Protein AF-A0A3D0XVI4-F1 (afdb_monomer)

Mean predicted aligned error: 8.11 Å

Sequence (232 aa):
MPEGKTGPGVILVSKYVFSDQKFSQYINYIDRSAAVRSKAYGLYSVYADYMDNLKKRSPGFNPKSGKASALFTMTKNQLTVQEKQELKHQFEIAQKNDSPMWQQVISFKNNFLKEYGLYDCRTGKLDEEKIRAVTRLAMQEEMKDEKMDSAAVWSAAIHYNTDNIHIHIAIVEPHPTRKCKKIMVQEKHGEKKIVRQFKGNMKPKTFGKMKSKIVNNIVDRAPELQKINDII

Radius of gyration: 18.91 Å; Cα contacts (8 Å, |Δi|>4): 349; chains: 1; bounding box: 43×44×58 Å

pLDDT: mean 83.38, std 17.09, range [37.12, 98.56]

Structure (mmCIF, N/CA/C/O backbone):
data_AF-A0A3D0XVI4-F1
#
_entry.id   AF-A0A3D0XVI4-F1
#
loop_
_atom_site.group_PDB
_atom_site.id
_atom_site.type_symbol
_atom_site.label_atom_id
_atom_site.label_alt_id
_atom_site.label_comp_id
_atom_site.label_asym_id
_atom_site.label_entity_id
_atom_site.label_seq_id
_atom_site.pdbx_PDB_ins_code
_atom_site.Cartn_x
_atom_site.Cartn_y
_atom_site.Cartn_z
_atom_site.occupancy
_atom_site.B_iso_or_equiv
_atom_site.auth_seq_id
_atom_site.auth_comp_id
_atom_site.auth_asym_id
_atom_site.auth_atom_id
_atom_site.pdbx_PDB_model_num
ATOM 1 N N . MET A 1 1 ? -11.939 -29.442 25.705 1.00 37.12 1 MET A N 1
ATOM 2 C CA . MET A 1 1 ? -12.123 -28.550 24.536 1.00 37.12 1 MET A CA 1
ATOM 3 C C . MET A 1 1 ? -10.736 -28.254 23.990 1.00 37.12 1 MET A C 1
ATOM 5 O O . MET A 1 1 ? -9.918 -27.826 24.793 1.00 37.12 1 MET A O 1
ATOM 9 N N . PRO A 1 2 ? -10.404 -28.549 22.723 1.00 40.12 2 PRO A N 1
ATOM 10 C CA . PRO A 1 2 ? -9.064 -28.278 22.221 1.00 40.12 2 PRO A CA 1
ATOM 11 C C . PRO A 1 2 ? -8.895 -26.767 22.056 1.00 40.12 2 PRO A C 1
ATOM 13 O O . PRO A 1 2 ? -9.710 -26.122 21.397 1.00 40.12 2 PRO A O 1
ATOM 16 N N . GLU A 1 3 ? -7.854 -26.215 22.673 1.00 43.06 3 GLU A N 1
ATOM 17 C CA . GLU A 1 3 ? -7.426 -24.828 22.507 1.00 43.06 3 GLU A CA 1
ATOM 18 C C . GLU A 1 3 ? -7.201 -24.544 21.016 1.00 43.06 3 GLU A C 1
ATOM 20 O O . GLU A 1 3 ? -6.271 -25.047 20.379 1.00 43.06 3 GLU A O 1
ATOM 25 N N . GLY A 1 4 ? -8.120 -23.786 20.417 1.00 43.56 4 GLY A N 1
ATOM 26 C CA . GLY A 1 4 ? -8.041 -23.423 19.011 1.00 43.56 4 GLY A CA 1
ATOM 27 C C . GLY A 1 4 ? -6.788 -22.591 18.766 1.00 43.56 4 GLY A C 1
ATOM 28 O O . GLY A 1 4 ? -6.647 -21.519 19.349 1.00 43.56 4 GLY A O 1
ATOM 29 N N . LYS A 1 5 ? -5.892 -23.072 17.892 1.00 41.03 5 LYS A N 1
ATOM 30 C CA . LYS A 1 5 ? -4.673 -22.367 17.461 1.00 41.03 5 LYS A CA 1
ATOM 31 C C . LYS A 1 5 ? -4.960 -20.879 17.234 1.00 41.03 5 LYS A C 1
ATOM 33 O O . LYS A 1 5 ? -5.605 -20.492 16.253 1.00 41.03 5 LYS A O 1
ATOM 38 N N . THR A 1 6 ? -4.454 -20.032 18.122 1.00 57.03 6 THR A N 1
ATOM 39 C CA . THR A 1 6 ? -4.571 -18.578 18.033 1.00 57.03 6 THR A CA 1
ATOM 40 C C . THR A 1 6 ? -3.676 -18.076 16.901 1.00 57.03 6 THR A C 1
ATOM 42 O O . THR A 1 6 ? -2.502 -17.772 17.067 1.00 57.03 6 THR A O 1
ATOM 45 N N . GLY A 1 7 ? -4.226 -18.020 15.682 1.00 66.75 7 GLY A N 1
ATOM 46 C CA . GLY A 1 7 ? -3.527 -17.406 14.545 1.00 66.75 7 GLY A CA 1
ATOM 47 C C . GLY A 1 7 ? -3.162 -15.932 14.815 1.00 66.75 7 GLY A C 1
ATOM 48 O O . GLY A 1 7 ? -3.762 -15.306 15.694 1.00 66.75 7 GLY A O 1
ATOM 49 N N . PRO A 1 8 ? -2.241 -15.334 14.045 1.00 82.62 8 PRO A N 1
ATOM 50 C CA . PRO A 1 8 ? -1.764 -13.974 14.295 1.00 82.62 8 PRO A CA 1
ATOM 51 C C . PRO A 1 8 ? -2.891 -12.927 14.209 1.00 82.62 8 PRO A C 1
ATOM 53 O O . PRO A 1 8 ? -3.760 -13.026 13.342 1.00 82.62 8 PRO A O 1
ATOM 56 N N . GLY A 1 9 ? -2.859 -11.915 15.087 1.00 88.38 9 GLY A N 1
ATOM 57 C CA . GLY A 1 9 ? -3.811 -10.790 15.091 1.00 88.38 9 GLY A CA 1
ATOM 58 C C . GLY A 1 9 ? -3.697 -9.875 13.867 1.00 88.38 9 GLY A C 1
ATOM 59 O O . GLY A 1 9 ? -4.697 -9.325 13.412 1.00 88.38 9 GLY A O 1
ATOM 60 N N . VAL A 1 10 ? -2.493 -9.787 13.293 1.00 93.88 10 VAL A N 1
ATOM 61 C CA . VAL A 1 10 ? -2.194 -9.041 12.064 1.00 93.88 10 VAL A CA 1
ATOM 62 C C . VAL A 1 10 ? -1.466 -9.950 11.077 1.00 93.88 10 VAL A C 1
ATOM 64 O O . VAL A 1 10 ? -0.483 -10.618 11.427 1.00 93.88 10 VAL A O 1
ATOM 67 N N . ILE A 1 11 ? -1.926 -9.957 9.831 1.00 92.81 11 ILE A N 1
ATOM 68 C CA . ILE A 1 11 ? -1.309 -10.652 8.701 1.00 92.81 11 ILE A CA 1
ATOM 69 C C . ILE A 1 11 ? -0.890 -9.602 7.678 1.00 92.81 11 ILE A C 1
ATOM 71 O O . ILE A 1 11 ? -1.677 -8.727 7.337 1.00 92.81 11 ILE A O 1
ATOM 75 N N . LEU A 1 12 ? 0.337 -9.711 7.174 1.00 94.12 12 LEU A N 1
ATOM 76 C CA . LEU A 1 12 ? 0.839 -8.887 6.082 1.00 94.12 12 LEU A CA 1
ATOM 77 C C . LEU A 1 12 ? 1.313 -9.811 4.965 1.00 94.12 12 LEU A C 1
ATOM 79 O O . LEU A 1 12 ? 2.102 -10.725 5.212 1.00 94.12 12 LEU A O 1
ATOM 83 N N . VAL A 1 13 ? 0.823 -9.578 3.751 1.00 92.62 13 VAL A N 1
ATOM 84 C CA . VAL A 1 13 ? 1.240 -10.298 2.543 1.00 92.62 13 VAL A CA 1
ATOM 85 C C . VAL A 1 13 ? 1.579 -9.308 1.435 1.00 92.62 13 VAL A C 1
ATOM 87 O O . VAL A 1 13 ? 0.932 -8.272 1.315 1.00 92.62 13 VAL A O 1
ATOM 90 N N . SER A 1 14 ? 2.591 -9.629 0.629 1.00 93.56 14 SER A N 1
ATOM 91 C CA . SER A 1 14 ? 3.034 -8.807 -0.500 1.00 93.56 14 SER A CA 1
ATOM 92 C C . SER A 1 14 ? 3.382 -9.673 -1.712 1.00 93.56 14 SER A C 1
ATOM 94 O O . SER A 1 14 ? 3.976 -10.748 -1.579 1.00 93.56 14 SER A O 1
ATOM 96 N N . LYS A 1 15 ? 2.958 -9.221 -2.892 1.00 93.94 15 LYS A N 1
ATOM 97 C CA . LYS A 1 15 ? 3.240 -9.798 -4.212 1.00 93.94 15 LYS A CA 1
ATOM 98 C C . LYS A 1 15 ? 3.556 -8.647 -5.158 1.00 93.94 15 LYS A C 1
ATOM 100 O O . LYS A 1 15 ? 3.105 -7.527 -4.944 1.00 93.94 15 LYS A O 1
ATOM 105 N N . TYR A 1 16 ? 4.293 -8.919 -6.225 1.00 94.50 16 TYR A N 1
ATOM 106 C CA . TYR A 1 16 ? 4.532 -7.942 -7.284 1.00 94.50 16 TYR A CA 1
ATOM 107 C C . TYR A 1 16 ? 4.114 -8.497 -8.639 1.00 94.50 16 TYR A C 1
ATOM 109 O O . TYR A 1 16 ? 4.086 -9.713 -8.841 1.00 94.50 16 TYR A O 1
ATOM 117 N N . VAL A 1 17 ? 3.802 -7.597 -9.567 1.00 93.12 17 VAL A N 1
ATOM 118 C CA . VAL A 1 17 ? 3.435 -7.923 -10.946 1.00 93.12 17 VAL A CA 1
ATOM 119 C C . VAL A 1 17 ? 4.104 -6.970 -11.930 1.00 93.12 17 VAL A C 1
ATOM 121 O O . VAL A 1 17 ? 4.323 -5.804 -11.623 1.00 93.12 17 VAL A O 1
ATOM 124 N N . PHE A 1 18 ? 4.364 -7.482 -13.131 1.00 90.50 18 PHE A N 1
ATOM 125 C CA . PHE A 1 18 ? 4.771 -6.713 -14.316 1.00 90.50 18 PHE A CA 1
ATOM 126 C C . PHE A 1 18 ? 3.687 -6.746 -15.410 1.00 90.50 18 PHE A C 1
ATOM 128 O O . PHE A 1 18 ? 3.943 -6.444 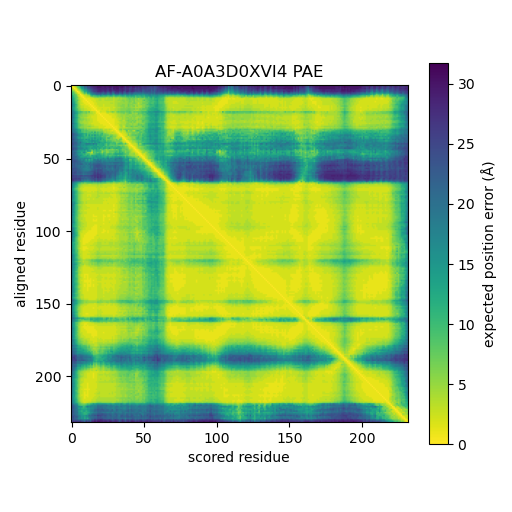-16.563 1.00 90.50 18 PHE A O 1
ATOM 135 N N . SER A 1 19 ? 2.484 -7.225 -15.077 1.00 86.81 19 SER A N 1
ATOM 136 C CA . SER A 1 19 ? 1.420 -7.468 -16.053 1.00 86.81 19 SER A CA 1
ATOM 137 C C . SER A 1 19 ? 0.697 -6.176 -16.412 1.00 86.81 19 SER A C 1
ATOM 139 O O . SER A 1 19 ? 0.067 -5.574 -15.539 1.00 86.81 19 SER A O 1
ATOM 141 N N . ASP A 1 20 ? 0.680 -5.838 -17.702 1.00 86.38 20 ASP A N 1
ATOM 142 C CA . ASP A 1 20 ? -0.061 -4.683 -18.215 1.00 86.38 20 ASP A CA 1
ATOM 143 C C . ASP A 1 20 ? -1.534 -4.717 -17.830 1.00 86.38 20 ASP A C 1
ATOM 145 O O . ASP A 1 20 ? -2.084 -3.738 -17.334 1.00 86.38 20 ASP A O 1
ATOM 149 N N . GLN A 1 21 ? -2.161 -5.889 -17.959 1.00 87.94 21 GLN A N 1
ATOM 150 C CA . GLN A 1 21 ? -3.550 -6.085 -17.563 1.00 87.94 21 GLN A CA 1
ATOM 151 C C . GLN A 1 21 ? -3.770 -5.735 -16.085 1.00 87.94 21 GLN A C 1
ATOM 153 O O . GLN A 1 21 ? -4.758 -5.080 -15.752 1.00 87.94 21 GLN A O 1
ATOM 158 N N . LYS A 1 22 ? -2.861 -6.148 -15.191 1.00 87.19 22 LYS A N 1
ATOM 159 C CA . LYS A 1 22 ? -2.974 -5.849 -13.756 1.00 87.19 22 LYS A CA 1
ATOM 160 C C . LYS A 1 22 ? -2.778 -4.365 -13.464 1.00 87.19 22 LYS A C 1
ATOM 162 O O . LYS A 1 22 ? -3.506 -3.828 -12.629 1.00 87.19 22 LYS A O 1
ATOM 167 N N . PHE A 1 23 ? -1.866 -3.698 -14.168 1.00 90.19 23 PHE A N 1
ATOM 168 C CA . PHE A 1 23 ? -1.718 -2.244 -14.103 1.00 90.19 23 PHE A CA 1
ATOM 169 C C . PHE A 1 23 ? -2.988 -1.528 -14.564 1.00 90.19 23 PHE A C 1
ATOM 171 O O . PHE A 1 23 ? -3.560 -0.761 -13.792 1.00 90.19 23 PHE A O 1
ATOM 178 N N . SER A 1 24 ? -3.502 -1.837 -15.757 1.00 86.81 24 SER A N 1
ATOM 179 C CA . SER A 1 24 ? -4.728 -1.220 -16.281 1.00 86.81 24 SER A CA 1
ATOM 180 C C . SER A 1 24 ? -5.930 -1.458 -15.365 1.00 86.81 24 SER A C 1
ATOM 182 O O . SER A 1 24 ? -6.739 -0.558 -15.146 1.00 86.81 24 SER A O 1
ATOM 184 N N . GLN A 1 25 ? -6.047 -2.650 -14.773 1.00 87.25 25 GLN A N 1
ATOM 185 C CA . GLN A 1 25 ? -7.089 -2.949 -13.787 1.00 87.25 25 GLN A CA 1
ATOM 186 C C . GLN A 1 25 ? -6.974 -2.068 -12.537 1.00 87.25 25 GLN A C 1
ATOM 188 O O . GLN A 1 25 ? -7.998 -1.585 -12.050 1.00 87.25 25 GLN A O 1
ATOM 193 N N . TYR A 1 26 ? -5.760 -1.830 -12.032 1.00 86.56 26 TYR A N 1
ATOM 194 C CA . TYR A 1 26 ? -5.541 -0.946 -10.887 1.00 86.56 26 TYR A CA 1
ATOM 195 C C . TYR A 1 26 ? -5.759 0.537 -11.229 1.00 86.56 26 TYR A C 1
ATOM 197 O O . TYR A 1 26 ? -6.421 1.253 -10.480 1.00 86.56 26 TYR A O 1
ATOM 205 N N . ILE A 1 27 ? -5.292 0.994 -12.390 1.00 86.50 27 ILE A N 1
ATOM 206 C CA . ILE A 1 27 ? -5.520 2.362 -12.883 1.00 86.50 27 ILE A CA 1
ATOM 207 C C . ILE A 1 27 ? -7.027 2.641 -12.991 1.00 86.50 27 ILE A C 1
ATOM 209 O O . ILE A 1 27 ? -7.522 3.628 -12.449 1.00 86.50 27 ILE A O 1
ATOM 213 N N . ASN A 1 28 ? -7.788 1.707 -13.570 1.00 84.69 28 ASN A N 1
ATOM 214 C CA . ASN A 1 28 ? -9.251 1.779 -13.630 1.00 84.69 28 ASN A CA 1
ATOM 215 C C . ASN A 1 28 ? -9.923 1.703 -12.251 1.00 84.69 28 ASN A C 1
ATOM 217 O O . ASN A 1 28 ? -11.069 2.125 -12.092 1.00 84.69 28 ASN A O 1
ATOM 221 N N . TYR A 1 29 ? -9.266 1.111 -11.254 1.00 82.75 29 TYR A N 1
ATOM 222 C CA . TYR A 1 29 ? -9.770 1.063 -9.886 1.00 82.75 29 TYR A CA 1
ATOM 223 C C . TYR A 1 29 ? -9.677 2.427 -9.189 1.00 82.75 29 TYR A C 1
ATOM 225 O O . TYR A 1 29 ? -10.575 2.759 -8.410 1.00 82.75 29 TYR A O 1
ATOM 233 N N . ILE A 1 30 ? -8.661 3.242 -9.496 1.00 85.50 30 ILE A N 1
ATOM 234 C CA . ILE A 1 30 ? -8.449 4.552 -8.861 1.00 85.50 30 ILE A CA 1
ATOM 235 C C . ILE A 1 30 ? -9.642 5.502 -9.085 1.00 85.50 30 ILE A C 1
ATOM 237 O O . ILE A 1 30 ? -10.089 6.162 -8.137 1.00 85.50 30 ILE A O 1
ATOM 241 N N . ASP A 1 31 ? -10.214 5.518 -10.293 1.00 77.56 31 ASP A N 1
ATOM 242 C CA . ASP A 1 31 ? -11.344 6.393 -10.653 1.00 77.56 31 ASP A CA 1
ATOM 243 C C . ASP A 1 31 ? -12.674 5.986 -10.012 1.00 77.56 31 ASP A C 1
ATOM 245 O O . ASP A 1 31 ? -13.569 6.814 -9.826 1.00 77.56 31 ASP A O 1
ATOM 249 N N . ARG A 1 32 ? -12.828 4.709 -9.650 1.00 79.44 32 ARG A N 1
ATOM 250 C CA . ARG A 1 32 ? -14.106 4.182 -9.161 1.00 79.44 32 ARG A CA 1
ATOM 251 C C . ARG A 1 32 ? -14.485 4.824 -7.833 1.00 79.44 32 ARG A C 1
ATOM 253 O O . ARG A 1 32 ? -13.638 5.072 -6.971 1.00 79.44 32 ARG A O 1
ATOM 260 N N . SER A 1 33 ? -15.782 5.037 -7.627 1.00 73.88 33 SER A N 1
ATOM 261 C CA . SER A 1 33 ? -16.299 5.465 -6.327 1.00 73.88 33 SER A CA 1
ATOM 262 C C . SER A 1 33 ? -16.033 4.398 -5.257 1.00 73.88 33 SER A C 1
ATOM 264 O O . SER A 1 33 ? -15.915 3.208 -5.554 1.00 73.88 33 SER A O 1
ATOM 266 N N . ALA A 1 34 ? -15.972 4.818 -3.993 1.00 68.31 34 ALA A N 1
ATOM 267 C CA . ALA A 1 34 ? -15.771 3.931 -2.846 1.00 68.31 34 ALA A CA 1
ATOM 268 C C . ALA A 1 34 ? -16.714 2.710 -2.845 1.00 68.31 34 ALA A C 1
ATOM 270 O O . ALA A 1 34 ? -16.273 1.590 -2.598 1.00 68.31 34 ALA A O 1
ATOM 271 N N . ALA A 1 35 ? -17.989 2.915 -3.195 1.00 60.88 35 ALA A N 1
ATOM 272 C CA . ALA A 1 35 ? -18.996 1.855 -3.261 1.00 60.88 35 ALA A CA 1
ATOM 273 C C . ALA A 1 35 ? -18.761 0.856 -4.411 1.00 60.88 35 ALA A C 1
ATOM 275 O O . ALA A 1 35 ? -19.022 -0.337 -4.265 1.00 60.88 35 ALA A O 1
ATOM 276 N N . VAL A 1 36 ? -18.256 1.320 -5.558 1.00 63.97 36 VAL A N 1
ATOM 277 C CA . VAL A 1 36 ? -17.965 0.452 -6.713 1.00 63.97 36 VAL A CA 1
ATOM 278 C C . VAL A 1 36 ? -16.673 -0.337 -6.483 1.00 63.97 36 VAL A C 1
ATOM 280 O O . VAL A 1 36 ? -16.576 -1.499 -6.879 1.00 63.97 36 VAL A O 1
ATOM 283 N N . ARG A 1 37 ? -15.692 0.257 -5.794 1.00 67.19 37 ARG A N 1
ATOM 284 C CA . ARG A 1 37 ? -14.404 -0.378 -5.474 1.00 67.19 37 ARG A CA 1
ATOM 285 C C . ARG A 1 37 ? -14.545 -1.664 -4.664 1.00 67.19 37 ARG A C 1
ATOM 287 O O . ARG A 1 37 ? -13.848 -2.630 -4.955 1.00 67.19 37 ARG A O 1
ATOM 294 N N . SER A 1 38 ? -15.492 -1.722 -3.737 1.00 62.78 38 SER A N 1
ATOM 295 C CA . SER A 1 38 ? -15.745 -2.916 -2.920 1.00 62.78 38 SER A CA 1
ATOM 296 C C . SER A 1 38 ? -16.268 -4.113 -3.700 1.00 62.78 38 SER A C 1
ATOM 298 O O . SER A 1 38 ? -15.967 -5.247 -3.345 1.00 62.78 38 SER A O 1
ATOM 300 N N . LYS A 1 39 ? -17.046 -3.870 -4.760 1.00 60.28 39 LYS A N 1
ATOM 301 C CA . LYS A 1 39 ? -17.576 -4.926 -5.637 1.00 60.28 39 LYS A CA 1
ATOM 302 C C . LYS A 1 39 ? -16.570 -5.344 -6.708 1.00 60.28 39 LYS A C 1
ATOM 304 O O . LYS A 1 39 ? -16.584 -6.473 -7.173 1.00 60.28 39 LYS A O 1
ATOM 309 N N . ALA A 1 40 ? -15.700 -4.419 -7.103 1.00 58.44 40 ALA A N 1
ATOM 310 C CA . ALA A 1 40 ? -14.717 -4.601 -8.162 1.00 58.44 40 ALA A CA 1
ATOM 311 C C . ALA A 1 40 ? -13.395 -5.232 -7.704 1.00 58.44 40 ALA A C 1
ATOM 313 O O . ALA A 1 40 ? -12.510 -5.438 -8.534 1.00 58.44 40 ALA A O 1
ATOM 314 N N . TYR A 1 41 ? -13.242 -5.491 -6.403 1.00 59.41 41 TYR A N 1
ATOM 315 C CA . TYR A 1 41 ? -11.974 -5.882 -5.797 1.00 59.41 41 TYR A CA 1
ATOM 316 C C . TYR A 1 41 ? -11.324 -7.109 -6.442 1.00 59.41 41 TYR A C 1
ATOM 318 O O . TYR A 1 41 ? -10.147 -7.067 -6.817 1.00 59.41 41 TYR A O 1
ATOM 326 N N . GLY A 1 42 ? -12.111 -8.169 -6.643 1.00 60.41 42 GLY A N 1
ATOM 327 C CA . GLY A 1 42 ? -11.616 -9.423 -7.205 1.00 60.41 42 GLY A CA 1
ATOM 328 C C . GLY A 1 42 ? -10.973 -9.277 -8.590 1.00 60.41 42 GLY A C 1
ATOM 329 O O . GLY A 1 42 ? -10.140 -10.088 -8.978 1.00 60.41 42 GLY A O 1
ATOM 330 N N . LEU A 1 43 ? -11.299 -8.207 -9.324 1.00 59.41 43 LEU A N 1
ATOM 331 C CA . LEU A 1 43 ? -10.787 -7.990 -10.673 1.00 59.41 43 LEU A CA 1
ATOM 332 C C . LEU A 1 43 ? -9.319 -7.545 -10.690 1.00 59.41 43 LEU A C 1
ATOM 334 O O . LEU A 1 43 ? -8.611 -7.908 -11.622 1.00 59.41 43 LEU A O 1
ATOM 338 N N . TYR A 1 44 ? -8.843 -6.780 -9.699 1.00 64.81 44 TYR A N 1
ATOM 339 C CA . TYR A 1 44 ? -7.533 -6.111 -9.784 1.00 64.81 44 TYR A CA 1
ATOM 340 C C . TYR A 1 44 ? -6.461 -6.669 -8.843 1.00 64.81 44 TYR A C 1
ATOM 342 O O . TYR A 1 44 ? -5.267 -6.543 -9.128 1.00 64.81 44 TYR A O 1
ATOM 350 N N . SER A 1 45 ? -6.851 -7.284 -7.727 1.00 65.62 45 SER A N 1
ATOM 351 C CA . SER A 1 45 ? -5.885 -7.787 -6.753 1.00 65.62 45 SER A CA 1
ATOM 352 C C . SER A 1 45 ? -5.422 -9.200 -7.072 1.00 65.62 45 SER A C 1
ATOM 354 O O . SER A 1 45 ? -6.224 -10.093 -7.330 1.00 65.62 45 SER A O 1
ATOM 356 N N . VAL A 1 46 ? -4.118 -9.447 -6.955 1.00 68.31 46 VAL A N 1
ATOM 357 C CA . VAL A 1 46 ? -3.539 -10.806 -6.989 1.00 68.31 46 VAL A CA 1
ATOM 358 C C . VAL A 1 46 ? -3.847 -11.645 -5.740 1.00 68.31 46 VAL A C 1
ATOM 360 O O . VAL A 1 46 ? -3.380 -12.782 -5.617 1.00 68.31 46 VAL A O 1
ATOM 363 N N . TYR A 1 47 ? -4.595 -11.074 -4.795 1.00 56.84 47 TYR A N 1
ATOM 364 C CA . TYR A 1 47 ? -5.089 -11.725 -3.584 1.00 56.84 47 TYR A CA 1
ATOM 365 C C . TYR A 1 47 ? -6.605 -11.885 -3.565 1.00 56.84 47 TYR A C 1
ATOM 367 O O . TYR A 1 47 ? -7.141 -12.238 -2.517 1.00 56.84 47 TYR A O 1
ATOM 375 N N . ALA A 1 48 ? -7.286 -11.635 -4.687 1.00 63.66 48 ALA A N 1
ATOM 376 C CA . ALA A 1 48 ? -8.723 -11.849 -4.827 1.00 63.66 48 ALA A CA 1
ATOM 377 C C . ALA A 1 48 ? -9.143 -13.222 -4.276 1.00 63.66 48 ALA A C 1
ATOM 379 O O . ALA A 1 48 ? -9.893 -13.280 -3.311 1.00 63.66 48 ALA A O 1
ATOM 380 N N .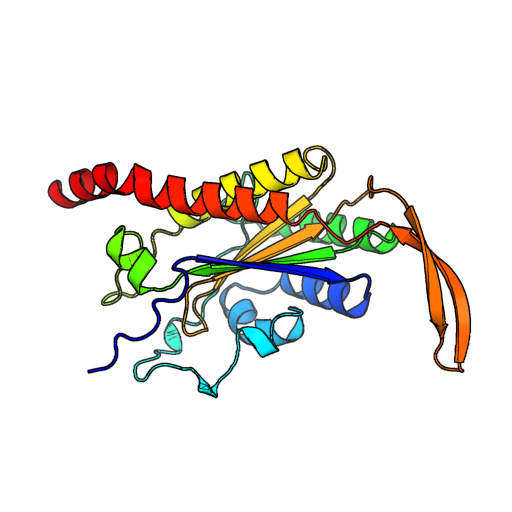 ASP A 1 49 ? -8.535 -14.305 -4.761 1.00 54.59 49 ASP A N 1
ATOM 381 C CA . ASP A 1 49 ? -8.891 -15.673 -4.346 1.00 54.59 49 ASP A CA 1
ATOM 382 C C . ASP A 1 49 ? -8.502 -16.002 -2.893 1.00 54.59 49 ASP A C 1
ATOM 384 O O . ASP A 1 49 ? -9.090 -16.875 -2.254 1.00 54.59 49 ASP A O 1
ATOM 388 N N . TYR A 1 50 ? -7.488 -15.312 -2.357 1.00 52.47 50 TYR A N 1
ATOM 389 C CA . TYR A 1 50 ? -7.007 -15.520 -0.989 1.00 52.47 50 TYR A CA 1
ATOM 390 C C . TYR A 1 50 ? -7.896 -14.820 0.050 1.00 52.47 50 TYR A C 1
ATOM 392 O O . TYR A 1 50 ? -8.113 -15.374 1.129 1.00 52.47 50 TYR A O 1
ATOM 400 N N . MET A 1 51 ? -8.414 -13.628 -0.273 1.00 56.22 51 MET A N 1
ATOM 401 C CA . MET A 1 51 ? -9.201 -12.794 0.647 1.00 56.22 51 MET A CA 1
ATOM 402 C C . MET A 1 51 ? -10.717 -12.866 0.408 1.00 56.22 51 MET A C 1
ATOM 404 O O . MET A 1 51 ? -11.472 -12.780 1.369 1.00 56.22 51 MET A O 1
ATOM 408 N N . ASP A 1 52 ? -11.181 -13.081 -0.826 1.00 51.59 52 ASP A N 1
ATOM 409 C CA . ASP A 1 52 ? -12.608 -13.151 -1.194 1.00 51.59 52 ASP A CA 1
ATOM 410 C C . ASP A 1 52 ? -13.116 -14.602 -1.229 1.00 51.59 52 ASP A C 1
ATOM 412 O O . ASP A 1 52 ? -13.811 -15.051 -2.142 1.00 51.59 52 ASP A O 1
ATOM 416 N N . ASN A 1 53 ? -12.732 -15.392 -0.222 1.00 50.78 53 ASN A N 1
ATOM 417 C CA . ASN A 1 53 ? -13.231 -16.754 -0.108 1.00 50.78 53 ASN A CA 1
ATOM 418 C C . ASN A 1 53 ? -14.646 -16.730 0.482 1.00 50.78 53 ASN A C 1
ATOM 420 O O . ASN A 1 53 ? -14.830 -16.744 1.700 1.00 50.78 53 ASN A O 1
ATOM 424 N N . LEU A 1 54 ? -15.650 -16.729 -0.400 1.00 47.31 54 LEU A N 1
ATOM 425 C CA . LEU A 1 54 ? -17.081 -16.741 -0.065 1.00 47.31 54 LEU A CA 1
ATOM 426 C C . LEU A 1 54 ? -17.467 -17.811 0.973 1.00 47.31 54 LEU A C 1
ATOM 428 O O . LEU A 1 54 ? -18.436 -17.624 1.703 1.00 47.31 54 LEU A O 1
ATOM 432 N N . LYS A 1 55 ? -16.697 -18.905 1.072 1.00 45.94 55 LYS A N 1
ATOM 433 C CA . LYS A 1 55 ? -16.923 -20.011 2.017 1.00 45.94 55 LYS A CA 1
ATOM 434 C C . LYS A 1 55 ? -16.531 -19.704 3.469 1.00 45.94 55 LYS A C 1
ATOM 436 O O . LYS A 1 55 ? -16.815 -20.526 4.332 1.00 45.94 55 LYS A O 1
ATOM 441 N N . LYS A 1 56 ? -15.862 -18.579 3.750 1.00 46.59 56 LYS A N 1
ATOM 442 C CA . LYS A 1 56 ? -15.421 -18.208 5.110 1.00 46.59 56 LYS A CA 1
ATOM 443 C C . LYS A 1 56 ? -16.274 -17.121 5.777 1.00 46.59 56 LYS A C 1
ATOM 445 O O . LYS A 1 56 ? -16.084 -16.858 6.960 1.00 46.59 56 LYS A O 1
ATOM 450 N N . ARG A 1 57 ? -17.273 -16.588 5.059 1.00 51.66 57 ARG A N 1
ATOM 451 C CA . ARG A 1 57 ? -18.198 -15.562 5.561 1.00 51.66 57 ARG A CA 1
ATOM 452 C C . ARG A 1 57 ? -18.878 -16.014 6.850 1.00 51.66 57 ARG A C 1
ATOM 454 O O . ARG A 1 57 ? -19.692 -16.935 6.837 1.00 51.66 57 ARG A O 1
ATOM 461 N N . SER A 1 58 ? -18.558 -15.341 7.953 1.00 44.84 58 SER A N 1
ATOM 462 C CA . SER A 1 58 ? -19.196 -15.582 9.249 1.00 44.84 58 SER A CA 1
ATOM 463 C C . SER A 1 58 ? -20.717 -15.361 9.170 1.00 44.84 58 SER A C 1
ATOM 465 O O . SER A 1 58 ? -21.160 -14.386 8.546 1.00 44.84 58 SER A O 1
ATOM 467 N N . PRO A 1 59 ? -21.537 -16.204 9.829 1.00 38.00 59 PRO A N 1
ATOM 468 C CA . PRO A 1 59 ? -22.968 -15.951 9.984 1.00 38.00 59 PRO A CA 1
ATOM 469 C C . PRO A 1 59 ? -23.179 -14.588 10.664 1.00 38.00 59 PRO A C 1
ATOM 471 O O . PRO A 1 59 ? -22.616 -14.338 11.726 1.00 38.00 59 PRO A O 1
ATOM 474 N N . GLY A 1 60 ? -23.943 -13.690 10.032 1.00 43.97 60 GLY A N 1
ATOM 475 C CA . GLY A 1 60 ? -24.133 -12.301 10.490 1.00 43.97 60 GLY A CA 1
ATOM 476 C C . GLY A 1 60 ? -23.449 -11.226 9.633 1.00 43.97 60 GLY A C 1
ATOM 477 O O . GLY A 1 60 ? -23.541 -10.042 9.949 1.00 43.97 60 GLY A O 1
ATOM 478 N N . PHE A 1 61 ? -22.793 -11.606 8.529 1.00 43.31 61 PHE A N 1
ATOM 479 C CA . PHE A 1 61 ? -22.262 -10.662 7.542 1.00 43.31 61 PHE A CA 1
ATOM 480 C C . PHE A 1 61 ? -23.377 -9.774 6.959 1.00 43.31 61 PHE A C 1
ATOM 482 O O . PHE A 1 61 ? -24.265 -10.258 6.257 1.00 43.31 61 PHE A O 1
ATOM 489 N N . ASN A 1 62 ? -23.319 -8.465 7.226 1.00 44.19 62 ASN A N 1
ATOM 490 C CA . ASN A 1 62 ? -24.226 -7.483 6.638 1.00 44.19 62 ASN A CA 1
ATOM 491 C C . ASN A 1 62 ? -23.591 -6.874 5.372 1.00 44.19 62 ASN A C 1
ATOM 493 O O . ASN A 1 62 ? -22.735 -5.997 5.482 1.00 44.19 62 ASN A O 1
ATOM 497 N N . PRO A 1 63 ? -24.023 -7.252 4.156 1.00 43.12 63 PRO A N 1
ATOM 498 C CA . PRO A 1 63 ? -23.435 -6.759 2.910 1.00 43.12 63 PRO A CA 1
ATOM 499 C C . PRO A 1 63 ? -23.607 -5.244 2.689 1.00 43.12 63 PRO A C 1
ATOM 501 O O . PRO A 1 63 ? -22.963 -4.683 1.801 1.00 43.12 63 PRO A O 1
ATOM 504 N N . LYS A 1 64 ? -24.424 -4.545 3.497 1.00 40.88 64 LYS A N 1
ATOM 505 C CA . LYS A 1 64 ? -24.546 -3.076 3.449 1.00 40.88 64 LYS A CA 1
ATOM 506 C C . LYS A 1 64 ? -23.285 -2.344 3.940 1.00 40.88 64 LYS A C 1
ATOM 508 O O . LYS A 1 64 ? -23.118 -1.172 3.597 1.00 40.88 64 LYS A O 1
ATOM 513 N N . SER A 1 65 ? -22.386 -3.011 4.676 1.00 48.69 65 SER A N 1
ATOM 514 C CA . SER A 1 65 ? -21.073 -2.468 5.069 1.00 48.69 65 SER A CA 1
ATOM 515 C C . SER A 1 65 ? -19.980 -2.673 4.016 1.00 48.69 65 SER A C 1
ATOM 517 O O . SER A 1 65 ? -18.858 -2.231 4.243 1.00 48.69 65 SER A O 1
ATOM 519 N N . GLY A 1 66 ? -20.287 -3.306 2.872 1.00 52.09 66 GLY A N 1
ATOM 520 C CA . GLY A 1 66 ? -19.361 -3.608 1.773 1.00 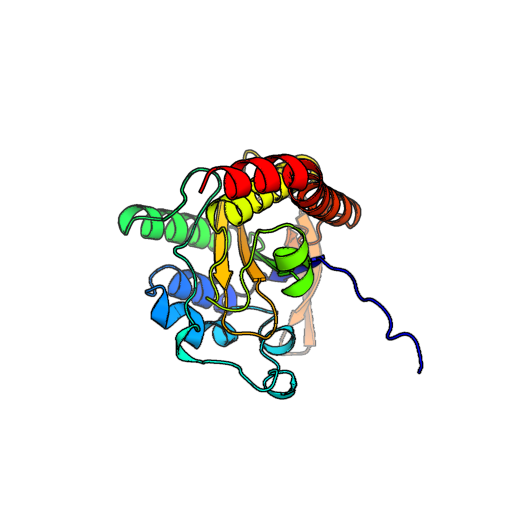52.09 66 GLY A CA 1
ATOM 521 C C . GLY A 1 66 ? -18.868 -2.366 1.031 1.00 52.09 66 GLY A C 1
ATOM 522 O O . GLY A 1 66 ? -19.055 -2.252 -0.175 1.00 52.09 66 GLY A O 1
ATOM 523 N N . LYS A 1 67 ? -18.288 -1.419 1.763 1.00 69.56 67 LYS A N 1
ATOM 524 C CA . LYS A 1 67 ? -17.703 -0.167 1.304 1.00 69.56 67 LYS A CA 1
ATOM 525 C C . LYS A 1 67 ? -16.197 -0.264 1.495 1.00 69.56 67 LYS A C 1
ATOM 527 O O . LYS A 1 67 ? -15.717 -0.942 2.392 1.00 69.56 67 LYS A O 1
ATOM 532 N N . ALA A 1 68 ? -15.446 0.363 0.609 1.00 80.62 68 ALA A N 1
ATOM 533 C CA . ALA A 1 68 ? -14.033 0.615 0.784 1.00 80.62 68 ALA A CA 1
ATOM 534 C C . ALA A 1 68 ? -13.912 2.075 1.212 1.00 80.62 68 ALA A C 1
ATOM 536 O O . ALA A 1 68 ? -14.742 2.900 0.822 1.00 80.62 68 ALA A O 1
ATOM 537 N N . SER A 1 69 ? -12.884 2.423 1.975 1.00 86.69 69 SER A N 1
ATOM 538 C CA . SER A 1 69 ? -12.612 3.824 2.279 1.00 86.69 69 SER A CA 1
ATOM 539 C C . SER A 1 69 ? -12.284 4.615 1.001 1.00 86.69 69 SER A C 1
ATOM 541 O O . SER A 1 69 ? -12.067 4.071 -0.097 1.00 86.69 69 SER A O 1
ATOM 543 N N . ALA A 1 70 ? -12.190 5.939 1.133 1.00 88.94 70 ALA A N 1
ATOM 544 C CA . ALA A 1 70 ? -11.459 6.743 0.159 1.00 88.94 70 ALA A CA 1
ATOM 545 C C . ALA A 1 70 ? -10.014 6.224 0.010 1.00 88.94 70 ALA A C 1
ATOM 547 O O . ALA A 1 70 ? -9.466 5.632 0.946 1.00 88.94 70 ALA A O 1
ATOM 548 N N . LEU A 1 71 ? -9.414 6.447 -1.166 1.00 93.25 71 LEU A N 1
ATOM 549 C CA . LEU A 1 71 ? -7.980 6.228 -1.330 1.00 93.25 71 LEU A CA 1
ATOM 550 C C . LEU A 1 71 ? -7.240 7.215 -0.439 1.00 93.25 71 LEU A C 1
ATOM 552 O O . LEU A 1 71 ? -7.566 8.401 -0.452 1.00 93.25 71 LEU A O 1
ATOM 556 N N . PHE A 1 72 ? -6.252 6.726 0.291 1.00 97.31 72 PHE A N 1
ATOM 557 C CA . PHE A 1 72 ? -5.359 7.538 1.100 1.00 97.31 72 PHE A CA 1
ATOM 558 C C . PHE A 1 72 ? -3.909 7.281 0.693 1.00 97.31 72 PHE A C 1
ATOM 560 O O . PHE A 1 72 ? -3.582 6.261 0.083 1.00 97.31 72 PHE A O 1
ATOM 567 N N . THR A 1 73 ? -3.045 8.232 1.019 1.00 98.00 73 THR A N 1
ATOM 568 C CA . THR A 1 73 ? -1.607 8.196 0.734 1.00 98.00 73 THR A CA 1
ATOM 569 C C . THR A 1 73 ? -0.831 8.559 1.997 1.00 98.00 73 THR A C 1
ATOM 571 O O . THR A 1 73 ? -1.407 8.703 3.086 1.00 98.00 73 THR A O 1
ATOM 574 N N . MET A 1 74 ? 0.482 8.747 1.853 1.00 96.81 74 MET A N 1
ATOM 575 C CA . MET A 1 74 ? 1.353 9.202 2.934 1.00 96.81 74 MET A CA 1
ATOM 576 C C . MET A 1 74 ? 0.826 10.456 3.637 1.00 96.81 74 MET A C 1
ATOM 578 O O . MET A 1 74 ? 0.860 10.528 4.858 1.00 96.81 74 MET A O 1
ATOM 582 N N . THR A 1 75 ? 0.299 11.420 2.883 1.00 96.19 75 THR A N 1
ATOM 583 C CA . THR A 1 75 ? -0.045 12.749 3.411 1.00 96.19 75 THR A CA 1
ATOM 584 C C . THR A 1 75 ? -1.533 13.073 3.347 1.00 96.19 75 THR A C 1
ATOM 586 O O . THR A 1 75 ? -1.968 14.031 3.978 1.00 96.19 75 THR A O 1
ATOM 589 N N . LYS A 1 76 ? -2.342 12.287 2.622 1.00 97.12 76 LYS A N 1
ATOM 590 C CA . LYS A 1 76 ? -3.770 12.578 2.411 1.00 97.12 76 LYS A CA 1
ATOM 591 C C . LYS A 1 76 ? -4.644 11.446 2.923 1.00 97.12 76 LYS A C 1
ATOM 593 O O . LYS A 1 76 ? -4.378 10.283 2.632 1.00 97.12 76 LYS A O 1
ATOM 598 N N . ASN A 1 77 ? -5.684 11.776 3.691 1.00 95.88 77 ASN A N 1
ATOM 599 C CA . ASN A 1 77 ? -6.684 10.811 4.180 1.00 95.88 77 ASN A CA 1
ATOM 600 C C . ASN A 1 77 ? -7.704 10.418 3.099 1.00 95.88 77 ASN A C 1
ATOM 602 O O . ASN A 1 77 ? -8.323 9.358 3.190 1.00 95.88 77 ASN A O 1
ATOM 606 N N . GLN A 1 78 ? -7.860 11.271 2.087 1.00 94.31 78 GLN A N 1
ATOM 607 C CA . GLN A 1 78 ? -8.714 11.075 0.925 1.00 94.31 78 GLN A CA 1
ATOM 608 C C . GLN A 1 78 ? -8.108 11.796 -0.280 1.00 94.31 78 GLN A C 1
ATOM 610 O O . GLN A 1 78 ? -7.519 12.861 -0.105 1.00 94.31 78 GLN A O 1
ATOM 615 N N . LEU A 1 79 ? -8.267 11.229 -1.478 1.00 92.44 79 LEU A N 1
ATOM 616 C CA . LEU A 1 79 ? -7.836 11.866 -2.722 1.00 92.44 79 LEU A CA 1
ATOM 617 C C . LEU A 1 79 ? -8.983 12.574 -3.445 1.00 92.44 79 LEU A C 1
ATOM 619 O O . LEU A 1 79 ? -10.051 11.981 -3.655 1.00 92.44 79 LEU A O 1
ATOM 623 N N . THR A 1 80 ? -8.729 13.806 -3.884 1.00 92.44 80 THR A N 1
ATOM 624 C CA . THR A 1 80 ? -9.590 14.554 -4.810 1.00 92.44 80 THR A CA 1
ATOM 625 C C . THR A 1 80 ? -9.576 13.927 -6.206 1.00 92.44 80 THR A C 1
ATOM 627 O O . THR A 1 80 ? -8.797 13.020 -6.502 1.00 92.44 80 THR A O 1
ATOM 630 N N . VAL A 1 81 ? -10.454 14.394 -7.099 1.00 90.56 81 VAL A N 1
ATOM 631 C CA . VAL A 1 81 ? -10.478 13.921 -8.494 1.00 90.56 81 VAL A CA 1
ATOM 632 C C . VAL A 1 81 ? -9.147 14.205 -9.196 1.00 90.56 81 VAL A C 1
ATOM 634 O O . VAL A 1 81 ? -8.605 13.310 -9.840 1.00 90.56 81 VAL A O 1
ATOM 637 N N . GLN A 1 82 ? -8.589 15.404 -9.022 1.00 94.50 82 GLN A N 1
ATOM 638 C CA . GLN A 1 82 ? -7.308 15.783 -9.621 1.00 94.50 82 GLN A CA 1
ATOM 639 C C . GLN A 1 82 ? -6.154 14.933 -9.075 1.00 94.50 82 GLN A C 1
ATOM 641 O O . GLN A 1 82 ? -5.344 14.423 -9.839 1.00 94.50 82 GLN A O 1
ATOM 646 N N . GLU A 1 83 ? -6.114 14.703 -7.762 1.00 95.69 83 GLU A N 1
ATOM 647 C CA . GLU A 1 83 ? -5.071 13.883 -7.133 1.00 95.69 83 GLU A CA 1
ATOM 648 C C . GLU A 1 83 ? -5.140 12.413 -7.552 1.00 95.69 83 GLU A C 1
ATOM 650 O O . GLU A 1 83 ? -4.116 11.739 -7.625 1.00 95.69 83 GLU A O 1
ATOM 655 N N . LYS A 1 84 ? -6.340 11.902 -7.846 1.00 93.69 84 LYS A N 1
ATOM 656 C CA . LYS A 1 84 ? -6.511 10.573 -8.439 1.00 93.69 84 LYS A CA 1
ATOM 657 C C . LYS A 1 84 ? -5.967 10.510 -9.862 1.00 93.69 84 LYS A C 1
ATOM 659 O O . LYS A 1 84 ? -5.338 9.511 -10.191 1.00 93.69 84 LYS A O 1
ATOM 664 N N . GLN A 1 85 ? -6.193 11.538 -10.687 1.00 94.25 85 GLN A N 1
ATOM 665 C CA . GLN A 1 85 ? -5.614 11.577 -12.035 1.00 94.25 85 GLN A CA 1
ATOM 666 C C . GLN A 1 85 ? -4.088 11.644 -11.981 1.00 94.25 85 GLN A C 1
ATOM 668 O O . GLN A 1 85 ? -3.431 10.897 -12.699 1.00 94.25 85 GLN A O 1
ATOM 673 N N . GLU A 1 86 ? -3.528 12.438 -11.068 1.00 96.88 86 GLU A N 1
ATOM 674 C CA . GLU A 1 86 ? -2.079 12.476 -10.854 1.00 96.88 86 GLU A CA 1
ATOM 675 C C . GLU A 1 86 ? -1.541 11.106 -10.423 1.00 96.88 86 GLU A C 1
ATOM 677 O O . GLU A 1 86 ? -0.606 10.576 -11.014 1.00 96.88 86 GLU A O 1
ATOM 682 N N . LEU A 1 87 ? -2.186 10.465 -9.444 1.00 97.00 87 LEU A N 1
ATOM 683 C CA . LEU A 1 87 ? -1.811 9.120 -9.016 1.00 97.00 87 LEU A CA 1
ATOM 684 C C . LEU A 1 87 ? -1.859 8.116 -10.178 1.00 97.00 87 LEU A C 1
ATOM 686 O O . LEU A 1 87 ? -0.946 7.307 -10.315 1.00 97.00 87 LEU A O 1
ATOM 690 N N . LYS A 1 88 ? -2.893 8.159 -11.026 1.00 95.12 88 LYS A N 1
ATOM 691 C CA . LYS A 1 88 ? -2.978 7.302 -12.218 1.00 95.12 88 LYS A CA 1
ATOM 692 C C . LYS A 1 88 ? -1.812 7.548 -13.163 1.00 95.12 88 LYS A C 1
ATOM 694 O O . LYS A 1 88 ? -1.178 6.586 -13.584 1.00 95.12 88 LYS A O 1
ATOM 699 N N . HIS A 1 89 ? -1.496 8.812 -13.427 1.00 96.81 89 HIS A N 1
ATOM 700 C CA . HIS A 1 89 ? -0.383 9.184 -14.288 1.00 96.81 89 HIS A CA 1
ATOM 701 C C . HIS A 1 89 ? 0.949 8.611 -13.780 1.00 96.81 89 HIS A C 1
ATOM 703 O O . HIS A 1 89 ? 1.698 8.014 -14.549 1.00 96.81 89 HIS A O 1
ATOM 709 N N . GLN A 1 90 ? 1.202 8.670 -12.469 1.00 98.00 90 GLN A N 1
ATOM 710 C CA . GLN A 1 90 ? 2.393 8.061 -11.862 1.00 98.00 90 GLN A CA 1
ATOM 711 C C . GLN A 1 90 ? 2.453 6.535 -12.061 1.00 98.00 90 GLN A C 1
ATOM 713 O O . GLN A 1 90 ? 3.520 5.985 -12.338 1.00 98.00 90 GLN A O 1
ATOM 718 N N . PHE A 1 91 ? 1.315 5.838 -11.971 1.00 96.88 91 PHE A N 1
ATOM 719 C CA . PHE A 1 91 ? 1.240 4.396 -12.247 1.00 96.88 91 PHE A CA 1
ATOM 720 C C . PHE A 1 91 ? 1.436 4.067 -13.735 1.00 96.88 91 PHE A C 1
ATOM 722 O O . PHE A 1 91 ? 2.063 3.057 -14.049 1.00 96.88 91 PHE A O 1
ATOM 729 N N . GLU A 1 92 ? 0.957 4.912 -14.647 1.00 96.00 92 GLU A N 1
ATOM 730 C CA . GLU A 1 92 ? 1.191 4.772 -16.090 1.00 96.00 92 GLU A CA 1
ATOM 731 C C . GLU A 1 92 ? 2.665 4.998 -16.456 1.00 96.00 92 GLU A C 1
ATOM 733 O O . GLU A 1 92 ? 3.215 4.253 -17.267 1.00 96.00 92 GLU A O 1
ATOM 738 N N . ILE A 1 93 ? 3.329 5.988 -15.845 1.00 97.88 93 ILE A N 1
ATOM 739 C CA . ILE A 1 93 ? 4.776 6.206 -16.008 1.00 97.88 93 ILE A CA 1
ATOM 740 C C . ILE A 1 93 ? 5.546 4.980 -15.508 1.00 97.88 93 ILE A C 1
ATOM 742 O O . ILE A 1 93 ? 6.415 4.471 -16.214 1.00 97.88 93 ILE A O 1
ATOM 746 N N . ALA A 1 94 ? 5.199 4.472 -14.322 1.00 97.50 94 ALA A N 1
ATOM 747 C CA . ALA A 1 94 ? 5.822 3.279 -13.759 1.00 97.50 94 ALA A CA 1
ATOM 748 C C . ALA A 1 94 ? 5.685 2.067 -14.691 1.00 97.50 94 ALA A C 1
ATOM 750 O O . ALA A 1 94 ? 6.668 1.366 -14.931 1.00 97.50 94 ALA A O 1
ATOM 751 N N . GLN A 1 95 ? 4.489 1.853 -15.250 1.00 95.81 95 GLN A N 1
ATOM 752 C CA . GLN A 1 95 ? 4.232 0.782 -16.209 1.00 95.81 95 GLN A CA 1
ATOM 753 C C . GLN A 1 95 ? 5.118 0.914 -17.454 1.00 95.81 95 GLN A C 1
ATOM 755 O O . GLN A 1 95 ? 5.768 -0.050 -17.844 1.00 95.81 95 GLN A O 1
ATOM 760 N N . LYS A 1 96 ? 5.186 2.113 -18.048 1.00 95.81 96 LYS A N 1
ATOM 761 C CA . LYS A 1 96 ? 6.025 2.392 -19.230 1.00 95.81 96 LYS A CA 1
ATOM 762 C C . LYS A 1 96 ? 7.517 2.183 -18.968 1.00 95.81 96 LYS A C 1
ATOM 764 O O . LYS A 1 96 ? 8.251 1.880 -19.899 1.00 95.81 96 LYS A O 1
ATOM 769 N N . ASN A 1 97 ? 7.951 2.345 -17.720 1.00 96.00 97 ASN A N 1
ATOM 770 C CA . ASN A 1 97 ? 9.341 2.183 -17.302 1.00 96.00 97 ASN A CA 1
ATOM 771 C C . ASN A 1 97 ? 9.661 0.768 -16.781 1.00 96.00 97 ASN A C 1
ATOM 773 O O . ASN A 1 97 ? 10.669 0.588 -16.098 1.00 96.00 97 ASN A O 1
ATOM 777 N N . ASP A 1 98 ? 8.813 -0.228 -17.068 1.00 94.25 98 ASP A N 1
ATOM 778 C CA . ASP A 1 98 ? 8.964 -1.625 -16.629 1.00 94.25 98 ASP A CA 1
ATOM 779 C C . ASP A 1 98 ? 9.073 -1.791 -15.100 1.00 94.25 98 ASP A C 1
ATOM 781 O O . ASP A 1 98 ? 9.629 -2.772 -14.586 1.00 94.25 98 ASP A O 1
ATOM 785 N N . SER A 1 99 ? 8.547 -0.827 -14.344 1.00 96.25 99 SER A N 1
ATOM 786 C CA . SER A 1 99 ? 8.537 -0.867 -12.887 1.00 96.25 99 SER A CA 1
ATOM 787 C C . SER A 1 99 ? 7.576 -1.957 -12.405 1.00 96.25 99 SER A C 1
ATOM 789 O O . SER A 1 99 ? 6.456 -2.064 -12.911 1.00 96.25 99 SER A O 1
ATOM 791 N N . PRO A 1 100 ? 7.952 -2.788 -11.419 1.00 95.94 100 PRO A N 1
ATOM 792 C CA . PRO A 1 100 ? 6.993 -3.685 -10.794 1.00 95.94 100 PRO A CA 1
ATOM 793 C C . PRO A 1 100 ? 5.948 -2.882 -10.013 1.00 95.94 100 PRO A C 1
ATOM 795 O O . PRO A 1 100 ? 6.282 -1.964 -9.267 1.00 95.94 100 PRO A O 1
ATOM 798 N N . MET A 1 101 ? 4.685 -3.298 -10.096 1.00 97.38 101 MET A N 1
ATOM 799 C CA . MET A 1 101 ? 3.675 -2.880 -9.124 1.00 97.38 101 MET A CA 1
ATOM 800 C C . MET A 1 101 ? 3.653 -3.882 -7.979 1.00 97.38 101 MET A C 1
ATOM 802 O O . MET A 1 101 ? 3.339 -5.060 -8.180 1.00 97.38 101 MET A O 1
ATOM 806 N N . TRP A 1 102 ? 3.942 -3.412 -6.769 1.00 97.31 102 TRP A N 1
ATOM 807 C CA . TRP A 1 102 ? 3.750 -4.194 -5.554 1.00 97.31 102 TRP A CA 1
ATOM 808 C C . TRP A 1 102 ? 2.325 -4.026 -5.057 1.00 97.31 102 TRP A C 1
ATOM 810 O O . TRP A 1 102 ? 1.839 -2.910 -4.890 1.00 97.31 102 TRP A O 1
ATOM 820 N N . GLN A 1 103 ? 1.667 -5.147 -4.802 1.00 95.31 103 GLN A N 1
ATOM 821 C CA . GLN A 1 103 ? 0.355 -5.216 -4.186 1.00 95.31 103 GLN A CA 1
ATOM 822 C C . GLN A 1 103 ? 0.509 -5.864 -2.818 1.00 95.31 103 GLN A C 1
ATOM 824 O O . GLN A 1 103 ? 0.986 -6.997 -2.706 1.00 95.31 103 GLN A O 1
ATOM 829 N N . GLN A 1 104 ? 0.099 -5.146 -1.780 1.00 95.56 104 GLN A N 1
ATOM 830 C CA . GLN A 1 104 ? 0.168 -5.620 -0.407 1.00 95.56 104 GLN A CA 1
ATOM 831 C C . GLN A 1 104 ? -1.202 -5.635 0.241 1.00 95.56 104 GLN A C 1
ATOM 833 O O . GLN A 1 104 ? -2.098 -4.864 -0.122 1.00 95.56 104 GLN A O 1
ATOM 838 N N . VAL A 1 105 ? -1.343 -6.528 1.216 1.00 94.12 105 VAL A N 1
ATOM 839 C CA . VAL A 1 105 ? -2.521 -6.599 2.067 1.00 94.12 105 VAL A CA 1
ATOM 840 C C . VAL A 1 105 ? -2.100 -6.682 3.519 1.00 94.12 105 VAL A C 1
ATOM 842 O O . VAL A 1 105 ? -1.377 -7.601 3.904 1.00 94.12 105 VAL A O 1
ATOM 845 N N . ILE A 1 106 ? -2.602 -5.748 4.321 1.00 96.00 106 ILE A N 1
ATOM 846 C CA . ILE A 1 106 ? -2.573 -5.839 5.780 1.00 96.00 106 ILE A CA 1
ATOM 847 C C . ILE A 1 106 ? -3.971 -6.264 6.214 1.00 96.00 106 ILE A C 1
ATOM 849 O O . ILE A 1 106 ? -4.926 -5.543 5.958 1.00 96.00 106 ILE A O 1
ATOM 853 N N . SER A 1 107 ? -4.114 -7.428 6.835 1.00 94.31 107 SER A N 1
ATOM 854 C CA . SER A 1 107 ? -5.387 -7.928 7.354 1.00 94.31 107 SER A CA 1
ATOM 855 C C . SER A 1 107 ? -5.329 -8.023 8.870 1.00 94.31 107 SER A C 1
ATOM 857 O O . SER A 1 107 ? -4.337 -8.492 9.435 1.00 94.31 107 SER A O 1
ATOM 859 N N . PHE A 1 108 ? -6.399 -7.583 9.520 1.00 93.94 108 PHE A N 1
ATOM 860 C CA . PHE A 1 108 ? -6.530 -7.552 10.966 1.00 93.94 108 PHE A CA 1
ATOM 861 C C . PHE A 1 108 ? -7.642 -8.492 11.398 1.00 93.94 108 PHE A C 1
ATOM 863 O O . PHE A 1 108 ? -8.749 -8.433 10.868 1.00 93.94 108 PHE A O 1
ATOM 870 N N . LYS A 1 109 ? -7.392 -9.317 12.413 1.00 91.69 109 LYS A N 1
ATOM 871 C CA . LYS A 1 109 ? -8.492 -10.001 13.093 1.00 91.69 109 LYS A CA 1
ATOM 872 C C . LYS A 1 109 ? -9.397 -8.955 13.736 1.00 91.69 109 LYS A C 1
ATOM 874 O O . LYS A 1 109 ? -8.920 -8.150 14.533 1.00 91.69 109 LYS A O 1
ATOM 879 N N . ASN A 1 110 ? -10.701 -9.015 13.476 1.00 89.88 110 ASN A N 1
ATOM 880 C CA . ASN A 1 110 ? -11.641 -8.045 14.056 1.00 89.88 110 ASN A CA 1
ATOM 881 C C . ASN A 1 110 ? -11.588 -8.039 15.596 1.00 89.88 110 ASN A C 1
ATOM 883 O O . ASN A 1 110 ? -11.648 -6.976 16.203 1.00 89.88 110 ASN A O 1
ATOM 887 N N . ASN A 1 111 ? -11.382 -9.203 16.229 1.00 90.88 111 ASN A N 1
ATOM 888 C CA . ASN A 1 111 ? -11.216 -9.292 17.685 1.00 90.88 111 ASN A CA 1
ATOM 889 C C . ASN A 1 111 ? -9.953 -8.585 18.193 1.00 90.88 111 ASN A C 1
ATOM 891 O O . ASN A 1 111 ? -10.010 -7.983 19.254 1.00 90.88 111 ASN A O 1
ATOM 895 N N . PHE A 1 112 ? -8.852 -8.614 17.435 1.00 93.50 112 PHE A N 1
ATOM 896 C CA . PHE A 1 112 ? -7.635 -7.878 17.787 1.00 93.50 112 PHE A CA 1
ATOM 897 C C . PHE A 1 112 ? -7.892 -6.367 17.741 1.00 93.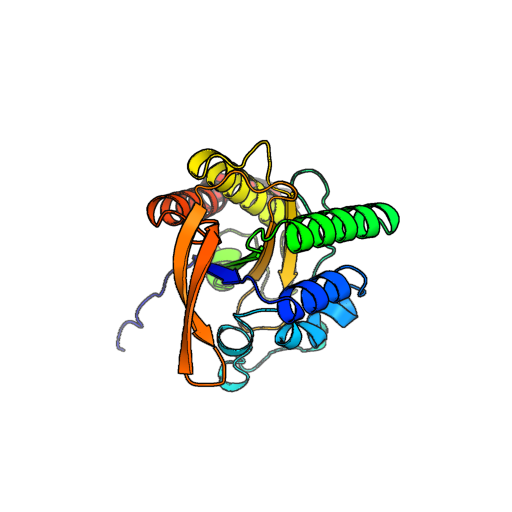50 112 PHE A C 1
ATOM 899 O O . PHE A 1 112 ? -7.549 -5.648 18.669 1.00 93.50 112 PHE A O 1
ATOM 906 N N . LEU A 1 113 ? -8.571 -5.875 16.698 1.00 93.38 113 LEU A N 1
ATOM 907 C CA . LEU A 1 113 ? -8.946 -4.459 16.631 1.00 93.38 113 LEU A CA 1
ATOM 908 C C . LEU A 1 113 ? -9.907 -4.058 17.757 1.00 93.38 113 LEU A C 1
ATOM 910 O O . LEU A 1 113 ? -9.776 -2.967 18.304 1.00 93.38 113 LEU A O 1
ATOM 914 N N . LYS A 1 114 ? -10.850 -4.935 18.117 1.00 91.56 114 LYS A N 1
ATOM 915 C CA . LYS A 1 114 ? -11.786 -4.719 19.226 1.00 91.56 114 LYS A CA 1
ATOM 916 C C . LYS A 1 114 ? -11.076 -4.649 20.576 1.00 91.56 114 LYS A C 1
ATOM 918 O O . LYS A 1 114 ? -11.371 -3.756 21.360 1.00 91.56 114 LYS A O 1
ATOM 923 N N . GLU A 1 115 ? -10.166 -5.583 20.840 1.00 91.88 115 GLU A N 1
ATOM 924 C CA . GLU A 1 115 ? -9.389 -5.659 22.084 1.00 91.88 115 GLU A CA 1
ATOM 925 C C . GLU A 1 115 ? -8.658 -4.346 22.376 1.00 91.88 115 GLU A C 1
ATOM 927 O O . GLU A 1 115 ? -8.657 -3.877 23.509 1.00 91.88 115 GLU A O 1
ATOM 932 N N . TYR A 1 116 ? -8.132 -3.705 21.332 1.00 92.56 116 TYR A N 1
ATOM 933 C CA . TYR A 1 116 ? -7.433 -2.426 21.435 1.00 92.56 116 TYR A CA 1
ATOM 934 C C . TYR A 1 116 ? -8.313 -1.207 21.124 1.00 92.56 116 TYR A C 1
ATOM 936 O O . TYR A 1 116 ? -7.792 -0.135 20.835 1.00 92.56 116 TYR A O 1
ATOM 944 N N . GLY A 1 117 ? -9.643 -1.349 21.164 1.00 90.44 117 GLY A N 1
ATOM 945 C CA . GLY A 1 117 ? -10.584 -0.228 21.056 1.00 90.44 117 GLY A CA 1
ATOM 946 C C . GLY A 1 117 ? -10.651 0.449 19.683 1.00 90.44 117 GLY A C 1
ATOM 947 O O . GLY A 1 117 ? -11.193 1.543 19.569 1.00 90.44 117 GLY A O 1
ATOM 948 N N . LEU A 1 118 ? -10.116 -0.177 18.632 1.00 92.75 118 LEU A N 1
ATOM 949 C CA . LEU A 1 118 ? -10.114 0.366 17.269 1.00 92.75 118 LEU A CA 1
ATOM 950 C C . LEU A 1 118 ? -11.345 -0.048 16.466 1.00 92.75 118 LEU A C 1
ATOM 952 O O . LEU A 1 118 ? -11.622 0.559 15.435 1.00 92.75 118 LEU A O 1
ATOM 956 N N . TYR A 1 119 ? -12.058 -1.091 16.895 1.00 91.69 119 TYR A N 1
ATOM 957 C CA . TYR A 1 119 ? -13.227 -1.604 16.190 1.00 91.69 119 TYR A CA 1
ATOM 958 C C . TYR A 1 119 ? -14.360 -1.972 17.143 1.00 91.69 119 TYR A C 1
ATOM 960 O O . TYR A 1 119 ? -14.197 -2.799 18.040 1.00 91.69 119 TYR A O 1
ATOM 968 N N . ASP A 1 120 ? -15.537 -1.409 16.899 1.00 86.25 120 ASP A N 1
ATOM 969 C CA . ASP A 1 120 ? -16.762 -1.798 17.582 1.00 86.25 120 ASP A CA 1
ATOM 970 C C . ASP A 1 120 ? -17.551 -2.789 16.719 1.00 86.25 120 ASP A C 1
ATOM 972 O O . ASP A 1 120 ? -18.164 -2.424 15.716 1.00 86.25 120 ASP A O 1
ATOM 976 N N . CYS A 1 121 ? -17.575 -4.059 17.132 1.00 82.50 121 CYS A N 1
ATOM 977 C CA . CYS A 1 121 ? -18.307 -5.109 16.422 1.00 82.50 121 CYS A CA 1
ATOM 978 C C . CYS A 1 121 ? -19.834 -4.914 16.425 1.00 82.50 121 CYS A C 1
ATOM 980 O O . CYS A 1 121 ? -20.505 -5.521 15.594 1.00 82.50 121 CYS A O 1
ATOM 982 N N . ARG A 1 122 ? -20.399 -4.131 17.357 1.00 81.88 122 ARG A N 1
ATOM 983 C CA . ARG A 1 122 ? -21.850 -3.882 17.428 1.00 81.88 122 ARG A CA 1
ATOM 984 C C . ARG A 1 122 ? -22.277 -2.862 16.382 1.00 81.88 122 ARG A C 1
ATOM 986 O O . ARG A 1 122 ? -23.265 -3.076 15.688 1.00 81.88 122 ARG A O 1
ATOM 993 N N . THR A 1 123 ? -21.528 -1.767 16.265 1.00 82.31 123 THR A N 1
ATOM 994 C CA . THR A 1 123 ? -21.829 -0.682 15.314 1.00 82.31 123 THR A CA 1
ATOM 995 C C . THR A 1 123 ? -21.134 -0.857 13.964 1.00 82.31 123 THR A C 1
ATOM 997 O O . THR A 1 123 ? -21.515 -0.221 12.983 1.00 82.31 123 THR A O 1
ATOM 1000 N N . GLY A 1 124 ? -20.113 -1.712 13.891 1.00 81.75 124 GLY A N 1
ATOM 1001 C CA . GLY A 1 124 ? -19.237 -1.853 12.732 1.00 81.75 124 GLY A CA 1
ATOM 1002 C C . GLY A 1 124 ? -18.295 -0.662 12.528 1.00 81.75 124 GLY A C 1
ATOM 1003 O O . GLY A 1 124 ? -17.706 -0.542 11.453 1.00 81.75 124 GLY A O 1
ATOM 1004 N N . LYS A 1 125 ? -18.160 0.230 13.520 1.00 86.38 125 LYS A N 1
ATOM 1005 C CA . LYS A 1 125 ? -17.337 1.440 13.425 1.00 86.38 125 LYS A CA 1
ATOM 1006 C C . LYS A 1 125 ? -15.863 1.107 13.655 1.00 86.38 125 LYS A C 1
ATOM 1008 O O . LYS A 1 125 ? -15.506 0.515 14.670 1.00 86.38 125 LYS A O 1
ATOM 1013 N N . LEU A 1 126 ? -15.019 1.515 12.709 1.00 90.94 126 LEU A N 1
ATOM 1014 C CA . LEU A 1 126 ? -13.562 1.427 12.783 1.00 90.94 126 LEU A CA 1
ATOM 1015 C C . LEU A 1 126 ? -12.970 2.820 13.019 1.00 90.94 126 LEU A C 1
ATOM 1017 O O . LEU A 1 126 ? -13.398 3.788 12.387 1.00 90.94 126 LEU A O 1
ATOM 1021 N N . ASP A 1 127 ? -11.945 2.913 13.863 1.00 93.44 127 ASP A N 1
ATOM 1022 C CA . ASP A 1 127 ? -11.073 4.086 13.942 1.00 93.44 127 ASP A CA 1
ATOM 1023 C C . ASP A 1 127 ? -10.163 4.144 12.699 1.00 93.44 127 ASP A C 1
ATOM 1025 O O . ASP A 1 127 ? -8.991 3.759 12.705 1.00 93.44 127 ASP A O 1
ATOM 1029 N N . GLU A 1 128 ? -10.734 4.580 11.571 1.00 93.44 128 GLU A N 1
ATOM 1030 C CA . GLU A 1 128 ? -10.010 4.662 10.300 1.00 93.44 128 GLU A CA 1
ATOM 1031 C C . GLU A 1 128 ? -8.813 5.617 10.361 1.00 93.44 128 GLU A C 1
ATOM 1033 O O . GLU A 1 128 ? -7.863 5.460 9.593 1.00 93.44 128 GLU A O 1
ATOM 1038 N N . GLU A 1 129 ? -8.848 6.633 11.223 1.00 94.25 129 GLU A N 1
ATOM 1039 C CA . GLU A 1 129 ? -7.749 7.585 11.365 1.00 94.25 129 GLU A CA 1
ATOM 1040 C C . GLU A 1 129 ? -6.510 6.893 11.926 1.00 94.25 129 GLU A C 1
ATOM 1042 O O . GLU A 1 129 ? -5.438 6.953 11.309 1.00 94.25 129 GLU A O 1
ATOM 1047 N N . LYS A 1 130 ? -6.664 6.138 13.019 1.00 94.75 130 LYS A N 1
ATOM 1048 C CA . LYS A 1 130 ? -5.565 5.345 13.579 1.00 94.75 130 LYS A CA 1
ATOM 1049 C C . LYS A 1 130 ? -5.098 4.265 12.620 1.00 94.75 130 LYS A C 1
ATOM 1051 O O . LYS A 1 130 ? -3.891 4.095 12.453 1.00 94.75 130 LYS A O 1
ATOM 1056 N N . ILE A 1 131 ? -6.013 3.592 11.923 1.00 97.00 131 ILE A N 1
ATOM 1057 C CA . ILE A 1 131 ? -5.647 2.579 10.925 1.00 97.00 131 ILE A CA 1
ATOM 1058 C C . ILE A 1 131 ? -4.820 3.182 9.779 1.00 97.00 131 ILE A C 1
ATOM 1060 O O . ILE A 1 131 ? -3.79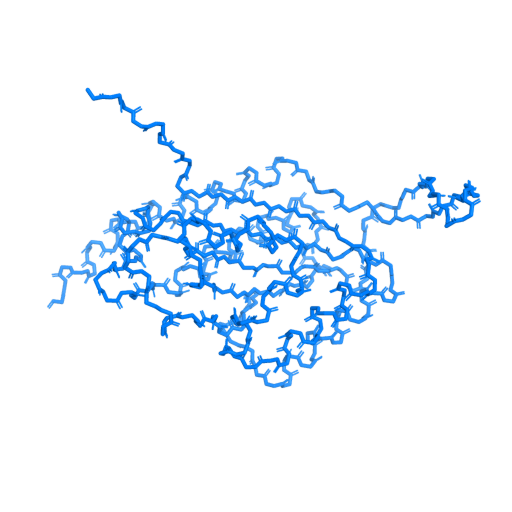4 2.611 9.390 1.00 97.00 131 ILE A O 1
ATOM 1064 N N . ARG A 1 132 ? -5.185 4.365 9.268 1.00 97.69 132 ARG A N 1
ATOM 1065 C CA . ARG A 1 132 ? -4.359 5.091 8.284 1.00 97.69 132 ARG A CA 1
ATOM 1066 C C . ARG A 1 132 ? -3.001 5.473 8.869 1.00 97.69 132 ARG A C 1
ATOM 1068 O O . ARG A 1 132 ? -1.990 5.293 8.193 1.00 97.69 132 ARG A O 1
ATOM 1075 N N . ALA A 1 133 ? -2.959 5.968 10.106 1.00 97.75 133 ALA A N 1
ATOM 1076 C CA . ALA A 1 133 ? -1.719 6.381 10.761 1.00 97.75 133 ALA A CA 1
ATOM 1077 C C . ALA A 1 133 ? -0.729 5.214 10.919 1.00 97.75 133 ALA A C 1
ATOM 1079 O O . ALA A 1 133 ? 0.418 5.327 10.488 1.00 97.75 133 ALA A O 1
ATOM 1080 N N . VAL A 1 134 ? -1.168 4.064 11.442 1.00 97.50 134 VAL A N 1
ATOM 1081 C CA . VAL A 1 134 ? -0.288 2.887 11.589 1.00 97.50 134 VAL A CA 1
ATOM 1082 C C . VAL A 1 134 ? 0.135 2.312 10.240 1.00 97.50 134 VAL A C 1
ATOM 1084 O O . VAL A 1 134 ? 1.266 1.850 10.097 1.00 97.50 134 VAL A O 1
ATOM 1087 N N . THR A 1 135 ? -0.726 2.410 9.222 1.00 98.44 135 THR A N 1
ATOM 1088 C CA . THR A 1 135 ? -0.367 2.036 7.847 1.00 98.44 135 THR A CA 1
ATOM 1089 C C . THR A 1 135 ? 0.735 2.935 7.304 1.00 98.44 135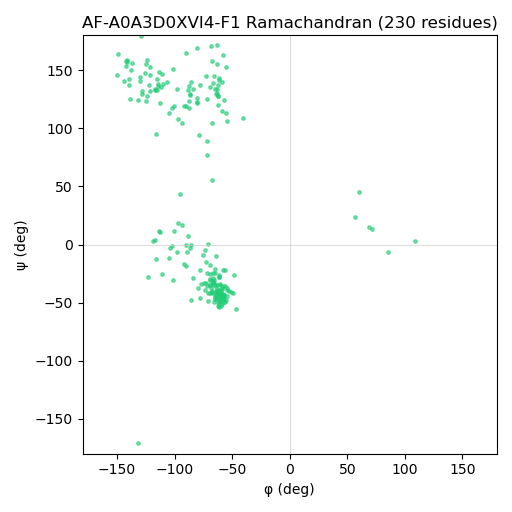 THR A C 1
ATOM 1091 O O . THR A 1 135 ? 1.706 2.431 6.752 1.00 98.44 135 THR A O 1
ATOM 1094 N N . ARG A 1 136 ? 0.643 4.258 7.497 1.00 98.56 136 ARG A N 1
ATOM 1095 C CA . ARG A 1 136 ? 1.692 5.202 7.074 1.00 98.56 136 ARG A CA 1
ATOM 1096 C C . ARG A 1 136 ? 3.023 4.903 7.745 1.00 98.56 136 ARG A C 1
ATOM 1098 O O . ARG A 1 136 ? 4.028 4.836 7.049 1.00 98.56 136 ARG A O 1
ATOM 1105 N N . LEU A 1 137 ? 3.025 4.647 9.053 1.00 98.12 137 LEU A N 1
ATOM 1106 C CA . LEU A 1 137 ? 4.243 4.281 9.784 1.00 98.12 137 LEU A CA 1
ATOM 1107 C C . LEU A 1 137 ? 4.868 2.987 9.244 1.00 98.12 137 LEU A C 1
ATOM 1109 O O . LEU A 1 137 ? 6.088 2.901 9.103 1.00 98.12 137 LEU A O 1
ATOM 1113 N N . ALA A 1 138 ? 4.044 1.988 8.916 1.00 98.25 138 ALA A N 1
ATOM 1114 C CA . ALA A 1 138 ? 4.508 0.746 8.303 1.00 98.25 138 ALA A CA 1
ATOM 1115 C C . ALA A 1 138 ? 5.103 0.988 6.910 1.00 98.25 138 ALA A C 1
ATOM 1117 O O . ALA A 1 138 ? 6.195 0.508 6.620 1.00 98.25 138 ALA A O 1
ATOM 1118 N N . MET A 1 139 ? 4.423 1.781 6.080 1.00 98.44 139 MET A N 1
ATOM 1119 C CA . MET A 1 139 ? 4.889 2.149 4.744 1.00 98.44 139 MET A CA 1
ATOM 1120 C C . MET A 1 139 ? 6.189 2.957 4.789 1.00 98.44 139 MET A C 1
ATOM 1122 O O . MET A 1 139 ? 7.092 2.694 4.007 1.00 98.44 139 MET A O 1
ATOM 1126 N N . GLN A 1 140 ? 6.336 3.905 5.718 1.00 98.12 140 GLN A N 1
ATOM 1127 C CA . GLN A 1 140 ? 7.588 4.650 5.902 1.00 98.12 140 GLN A CA 1
ATOM 1128 C C . GLN A 1 140 ? 8.756 3.722 6.256 1.00 98.12 140 GLN A C 1
ATOM 1130 O O . GLN A 1 140 ? 9.841 3.862 5.691 1.00 98.12 140 GLN A O 1
ATOM 1135 N N . GLU A 1 141 ? 8.534 2.763 7.161 1.00 98.12 141 GLU A N 1
ATOM 1136 C CA . GLU A 1 141 ? 9.541 1.753 7.511 1.00 98.12 141 GLU A CA 1
ATOM 1137 C C . GLU A 1 141 ? 9.915 0.902 6.289 1.00 98.12 141 GLU A C 1
ATOM 1139 O O . GLU A 1 141 ? 11.098 0.686 6.035 1.00 98.12 141 GLU A O 1
ATOM 1144 N N . GLU A 1 142 ? 8.924 0.473 5.503 1.00 98.00 142 GLU A N 1
ATOM 1145 C CA . GLU A 1 142 ? 9.140 -0.300 4.281 1.00 98.00 142 GLU A CA 1
ATOM 1146 C C . GLU A 1 142 ? 9.985 0.458 3.257 1.00 98.00 142 GLU A C 1
ATOM 1148 O O . GLU A 1 142 ? 11.003 -0.058 2.789 1.00 98.00 142 GLU A O 1
ATOM 1153 N N . MET A 1 143 ? 9.580 1.688 2.926 1.00 97.56 143 MET A N 1
ATOM 1154 C CA . MET A 1 143 ? 10.254 2.488 1.909 1.00 97.56 143 MET A CA 1
ATOM 1155 C C . MET A 1 143 ? 11.705 2.763 2.313 1.00 97.56 143 MET A C 1
ATOM 1157 O O . MET A 1 143 ? 12.601 2.633 1.483 1.00 97.56 143 MET A O 1
ATOM 1161 N N . LYS A 1 144 ? 11.968 3.038 3.596 1.00 97.19 144 LYS A N 1
ATOM 1162 C CA . LYS A 1 144 ? 13.330 3.221 4.116 1.00 97.19 144 LYS A CA 1
ATOM 1163 C C . LYS A 1 144 ? 14.177 1.947 4.003 1.00 97.19 144 LYS A C 1
ATOM 1165 O O . LYS A 1 144 ? 15.318 1.995 3.544 1.00 97.19 144 LYS A O 1
ATOM 1170 N N . ASP A 1 145 ? 13.643 0.795 4.407 1.00 97.00 145 ASP A N 1
ATOM 1171 C CA . ASP A 1 145 ? 14.376 -0.483 4.405 1.00 97.00 145 ASP A CA 1
ATOM 1172 C C . ASP A 1 145 ? 14.672 -1.010 2.990 1.00 97.00 145 ASP A C 1
ATOM 1174 O O . ASP A 1 145 ? 15.688 -1.692 2.749 1.00 97.00 145 ASP A O 1
ATOM 1178 N N . GLU A 1 146 ? 13.786 -0.690 2.047 1.00 96.88 146 GLU A N 1
ATOM 1179 C CA . GLU A 1 146 ? 13.923 -1.005 0.627 1.00 96.88 146 GLU A CA 1
ATOM 1180 C C . GLU A 1 146 ? 14.657 0.082 -0.173 1.00 96.88 146 GLU A C 1
ATOM 1182 O O . GLU A 1 146 ? 15.027 -0.195 -1.314 1.00 96.88 146 GLU A O 1
ATOM 1187 N N . LYS A 1 147 ? 14.968 1.236 0.442 1.00 96.31 147 LYS A N 1
ATOM 1188 C CA . LYS A 1 147 ? 15.612 2.415 -0.175 1.00 96.31 147 LYS A CA 1
ATOM 1189 C C . LYS A 1 147 ? 14.804 3.003 -1.337 1.00 96.31 147 LYS A C 1
ATOM 1191 O O . LYS A 1 147 ? 15.341 3.260 -2.409 1.00 96.31 147 LYS A O 1
ATOM 1196 N N . MET A 1 148 ? 13.505 3.143 -1.115 1.00 95.94 148 MET A N 1
ATOM 1197 C CA . MET A 1 148 ? 12.499 3.600 -2.076 1.00 95.94 148 MET A CA 1
ATOM 1198 C C . MET A 1 148 ? 11.799 4.889 -1.613 1.00 95.94 148 MET A C 1
ATOM 1200 O O . MET A 1 148 ? 10.881 5.363 -2.270 1.00 95.94 148 MET A O 1
ATOM 1204 N N . ASP A 1 149 ? 12.202 5.467 -0.482 1.00 92.31 149 ASP A N 1
ATOM 1205 C CA . ASP A 1 149 ? 11.548 6.602 0.180 1.00 92.31 149 ASP A CA 1
ATOM 1206 C C . ASP A 1 149 ? 11.505 7.890 -0.651 1.00 92.31 149 ASP A C 1
ATOM 1208 O O . ASP A 1 149 ? 10.570 8.673 -0.494 1.00 92.31 149 ASP A O 1
ATOM 1212 N N . SER A 1 150 ? 12.447 8.076 -1.575 1.00 92.19 150 SER A N 1
ATOM 1213 C CA . SER A 1 150 ? 12.478 9.215 -2.501 1.00 92.19 150 SER A CA 1
ATOM 1214 C C . SER A 1 150 ? 11.906 8.922 -3.893 1.00 92.19 150 SER A C 1
ATOM 1216 O O . SER A 1 150 ? 11.797 9.843 -4.700 1.00 92.19 150 SER A O 1
ATOM 1218 N N . ALA A 1 151 ? 11.558 7.667 -4.194 1.00 95.19 151 ALA A N 1
ATOM 1219 C CA . ALA A 1 151 ? 11.200 7.228 -5.546 1.00 95.19 151 ALA A CA 1
ATOM 1220 C C . ALA A 1 151 ? 9.812 6.587 -5.645 1.00 95.19 151 ALA A C 1
ATOM 1222 O O . ALA A 1 151 ? 9.189 6.625 -6.705 1.00 95.19 151 ALA A O 1
ATOM 1223 N N . ALA A 1 152 ? 9.317 5.978 -4.568 1.00 97.44 152 ALA A N 1
ATOM 1224 C CA . ALA A 1 152 ? 8.069 5.238 -4.603 1.00 97.44 152 ALA A CA 1
ATOM 1225 C C . ALA A 1 152 ? 6.842 6.123 -4.385 1.00 97.44 152 ALA A C 1
ATOM 1227 O O . ALA A 1 152 ? 6.784 6.973 -3.496 1.00 97.44 152 ALA A O 1
ATOM 1228 N N . VAL A 1 153 ? 5.802 5.819 -5.152 1.00 98.06 153 VAL A N 1
ATOM 1229 C CA . VAL A 1 153 ? 4.447 6.335 -4.990 1.00 98.06 153 VAL A CA 1
ATOM 1230 C C . VAL A 1 153 ? 3.560 5.179 -4.558 1.00 98.06 153 VAL A C 1
ATOM 1232 O O . VAL A 1 153 ? 3.631 4.080 -5.110 1.00 98.06 153 VAL A O 1
ATOM 1235 N N . TRP A 1 154 ? 2.699 5.419 -3.572 1.00 98.31 154 TRP A N 1
ATOM 1236 C CA . TRP A 1 154 ? 1.738 4.421 -3.129 1.00 98.31 154 TRP A CA 1
ATOM 1237 C C . TRP A 1 154 ? 0.390 5.030 -2.784 1.00 98.31 154 TRP A C 1
ATOM 1239 O O . TRP A 1 154 ? 0.259 6.210 -2.451 1.00 98.31 154 TRP A O 1
ATOM 1249 N N . SER A 1 155 ? -0.624 4.183 -2.844 1.00 97.50 155 SER A N 1
ATOM 1250 C CA . SER A 1 155 ? -1.972 4.496 -2.387 1.00 97.50 155 SER A CA 1
ATOM 1251 C C . SER A 1 155 ? -2.590 3.277 -1.729 1.00 97.50 155 SER A C 1
ATOM 1253 O O . SER A 1 155 ? -2.212 2.139 -2.021 1.00 97.50 155 SER A O 1
ATOM 1255 N N . ALA A 1 156 ? -3.524 3.521 -0.816 1.00 96.50 156 ALA A N 1
ATOM 1256 C CA . ALA A 1 156 ? -4.172 2.468 -0.064 1.00 96.50 156 ALA A CA 1
ATOM 1257 C C . ALA A 1 156 ? -5.663 2.724 0.163 1.00 96.50 156 ALA A C 1
ATOM 1259 O O . ALA A 1 156 ? -6.134 3.860 0.097 1.00 96.50 156 ALA A O 1
ATOM 1260 N N . ALA A 1 157 ? -6.411 1.659 0.442 1.00 92.75 157 ALA A N 1
ATOM 1261 C CA . ALA A 1 157 ? -7.813 1.724 0.843 1.00 92.75 157 ALA A CA 1
ATOM 1262 C C . ALA A 1 157 ? -8.129 0.641 1.877 1.00 92.75 157 ALA A C 1
ATOM 1264 O O . ALA A 1 157 ? -7.671 -0.494 1.742 1.00 92.75 157 ALA A O 1
ATOM 1265 N N . ILE A 1 158 ? -8.947 0.989 2.869 1.00 91.94 158 ILE A N 1
ATOM 1266 C CA . ILE A 1 158 ? -9.482 0.066 3.876 1.00 91.94 158 ILE A CA 1
ATOM 1267 C C . ILE A 1 158 ? -10.718 -0.616 3.291 1.00 91.94 158 ILE A C 1
ATOM 1269 O O . ILE A 1 158 ? -11.563 0.045 2.689 1.00 91.94 158 ILE A O 1
ATOM 1273 N N . HIS A 1 159 ? -10.817 -1.929 3.440 1.00 87.69 159 HIS A N 1
ATOM 1274 C CA . HIS A 1 159 ? -11.893 -2.767 2.923 1.00 87.69 159 HIS A CA 1
ATOM 1275 C C . HIS A 1 159 ? -12.560 -3.533 4.070 1.00 87.69 159 HIS A C 1
ATOM 1277 O O . HIS A 1 159 ? -11.900 -4.064 4.965 1.00 87.69 159 HIS A O 1
ATOM 1283 N N . TYR A 1 160 ? -13.891 -3.577 4.010 1.00 83.31 160 TYR A N 1
ATOM 1284 C CA . TYR A 1 160 ? -14.782 -4.158 5.023 1.00 83.31 160 TYR A CA 1
ATOM 1285 C C . TYR A 1 160 ? -15.590 -5.353 4.480 1.00 83.31 160 TYR A C 1
ATOM 1287 O O . TYR A 1 160 ? -16.478 -5.878 5.144 1.00 83.31 160 TYR A O 1
ATOM 1295 N N . ASN A 1 161 ? -15.338 -5.747 3.231 1.00 67.88 161 ASN A N 1
ATOM 1296 C CA . ASN A 1 161 ? -16.158 -6.660 2.428 1.00 67.88 161 ASN A CA 1
ATOM 1297 C C . ASN A 1 161 ? -15.803 -8.153 2.594 1.00 67.88 161 ASN A C 1
ATOM 1299 O O . ASN A 1 161 ? -16.363 -8.982 1.879 1.00 67.88 161 ASN A O 1
ATOM 1303 N N . THR A 1 162 ? -14.914 -8.497 3.528 1.00 70.06 162 THR A N 1
ATOM 1304 C CA . THR A 1 162 ? -14.514 -9.880 3.858 1.00 70.06 162 THR A CA 1
ATOM 1305 C C . THR A 1 162 ? -14.612 -10.115 5.368 1.00 70.06 162 THR A C 1
ATOM 1307 O O . THR A 1 162 ? -14.911 -9.181 6.107 1.00 70.06 162 THR A O 1
ATOM 1310 N N . ASP A 1 163 ? -14.298 -11.323 5.848 1.00 74.75 163 ASP A N 1
ATOM 1311 C CA . ASP A 1 163 ? -14.382 -11.682 7.278 1.00 74.75 163 ASP A CA 1
ATOM 1312 C C . ASP A 1 163 ? -13.596 -10.740 8.193 1.00 74.75 163 ASP A C 1
ATOM 1314 O O . ASP A 1 163 ? -14.036 -10.420 9.294 1.00 74.75 163 ASP A O 1
ATOM 1318 N N . ASN A 1 164 ? -12.430 -10.295 7.724 1.00 86.56 164 ASN A N 1
ATOM 1319 C CA . ASN A 1 164 ? -11.527 -9.417 8.449 1.00 86.56 164 ASN A CA 1
ATOM 1320 C C . ASN A 1 164 ? -11.405 -8.066 7.750 1.00 86.56 164 ASN A C 1
ATOM 1322 O O . ASN A 1 164 ? -11.310 -7.999 6.520 1.00 86.56 164 ASN A O 1
ATOM 1326 N N . ILE A 1 165 ? -11.318 -7.001 8.543 1.00 90.19 165 ILE A N 1
ATOM 1327 C CA . ILE A 1 165 ? -10.931 -5.680 8.044 1.00 90.19 165 ILE A CA 1
ATOM 1328 C C . ILE A 1 165 ? -9.507 -5.762 7.505 1.00 90.19 165 ILE A C 1
ATOM 1330 O O . ILE A 1 165 ? -8.609 -6.344 8.124 1.00 90.19 165 ILE A O 1
ATOM 1334 N N . HIS A 1 166 ? -9.293 -5.196 6.325 1.00 92.38 166 HIS A N 1
ATOM 1335 C CA . HIS A 1 166 ? -8.002 -5.263 5.663 1.00 92.38 166 HIS A CA 1
ATOM 1336 C C . HIS A 1 166 ? -7.738 -4.035 4.799 1.00 92.38 166 HIS A C 1
ATOM 1338 O O . HIS A 1 166 ? -8.631 -3.248 4.502 1.00 92.38 166 HIS A O 1
ATOM 1344 N N . ILE A 1 167 ? -6.481 -3.846 4.426 1.00 94.19 167 ILE A N 1
ATOM 1345 C CA . ILE A 1 167 ? -6.004 -2.679 3.695 1.00 94.19 167 ILE A CA 1
ATOM 1346 C C . ILE A 1 167 ? -5.308 -3.166 2.446 1.00 94.19 167 ILE A C 1
ATOM 1348 O O . ILE A 1 167 ? -4.348 -3.928 2.540 1.00 94.19 167 ILE A O 1
ATOM 1352 N N . HIS A 1 168 ? -5.762 -2.687 1.296 1.00 93.12 168 HIS A N 1
ATOM 1353 C CA . HIS A 1 168 ? -5.037 -2.836 0.044 1.00 93.12 168 HIS A CA 1
ATOM 1354 C C . HIS A 1 168 ? -4.084 -1.690 -0.143 1.00 93.12 168 HIS A C 1
ATOM 1356 O O . HIS A 1 168 ? -4.492 -0.543 0.003 1.00 93.12 168 HIS A O 1
ATOM 1362 N N . ILE A 1 169 ? -2.852 -2.014 -0.508 1.00 96.25 169 ILE A N 1
ATOM 1363 C CA . ILE A 1 169 ? -1.808 -1.043 -0.793 1.00 96.25 169 ILE A CA 1
ATOM 1364 C C . ILE A 1 169 ? -1.226 -1.395 -2.156 1.00 96.25 169 ILE A C 1
ATOM 1366 O O . ILE A 1 169 ? -0.873 -2.551 -2.396 1.00 96.25 169 ILE A O 1
ATOM 1370 N N . ALA A 1 170 ? -1.137 -0.410 -3.042 1.00 96.94 170 ALA A N 1
ATOM 1371 C CA . ALA A 1 170 ? -0.403 -0.533 -4.292 1.00 96.94 170 ALA A CA 1
ATOM 1372 C C . ALA A 1 170 ? 0.749 0.465 -4.299 1.00 96.94 170 ALA A C 1
ATOM 1374 O O . ALA A 1 170 ? 0.555 1.631 -3.947 1.00 96.94 170 ALA A O 1
ATOM 1375 N N . ILE A 1 171 ? 1.925 -0.005 -4.698 1.00 98.19 171 ILE A N 1
ATOM 1376 C CA . ILE A 1 171 ? 3.180 0.746 -4.693 1.00 98.19 171 ILE A CA 1
ATOM 1377 C C . ILE A 1 171 ? 3.819 0.587 -6.068 1.00 98.19 171 ILE A C 1
ATOM 1379 O O . ILE A 1 171 ? 3.811 -0.512 -6.628 1.00 98.19 171 ILE A O 1
ATOM 1383 N N . VAL A 1 172 ? 4.405 1.661 -6.576 1.00 98.06 172 VAL A N 1
ATOM 1384 C CA . VAL A 1 172 ? 5.236 1.686 -7.783 1.00 98.06 172 VAL A CA 1
ATOM 1385 C C . VAL A 1 172 ? 6.395 2.653 -7.581 1.00 98.06 172 VAL A C 1
ATOM 1387 O O . VAL A 1 172 ? 6.299 3.575 -6.777 1.00 98.06 172 VAL A O 1
ATOM 1390 N N . GLU A 1 173 ? 7.469 2.490 -8.343 1.00 98.19 173 GLU A N 1
ATOM 1391 C CA . GLU A 1 173 ? 8.426 3.573 -8.592 1.00 98.19 173 GLU A CA 1
ATOM 1392 C C . GLU A 1 173 ? 8.184 4.078 -10.020 1.00 98.19 173 GLU A C 1
ATOM 1394 O O . GLU A 1 173 ? 8.440 3.310 -10.951 1.00 98.19 173 GLU A O 1
ATOM 1399 N N . PRO A 1 174 ? 7.699 5.315 -10.236 1.00 97.94 174 PRO A N 1
ATOM 1400 C CA . PRO A 1 174 ? 7.550 5.881 -11.578 1.00 97.94 174 PRO A CA 1
ATOM 1401 C C . PRO A 1 174 ? 8.855 5.798 -12.372 1.00 97.94 174 PRO A C 1
ATOM 1403 O O . PRO A 1 174 ? 8.853 5.402 -13.533 1.00 97.94 174 PRO A O 1
ATOM 1406 N N . HIS A 1 175 ? 9.982 6.053 -11.708 1.00 97.62 175 HIS A N 1
ATOM 1407 C CA . HIS A 1 175 ? 11.324 5.824 -12.233 1.00 97.62 175 HIS A CA 1
ATOM 1408 C C . HIS A 1 175 ? 12.024 4.759 -11.371 1.00 97.62 175 HIS A C 1
ATOM 1410 O O . HIS A 1 175 ? 12.548 5.093 -10.307 1.00 97.62 175 HIS A O 1
ATOM 1416 N N . PRO A 1 176 ? 11.994 3.471 -11.767 1.00 95.88 176 PRO A N 1
ATOM 1417 C CA . PRO A 1 176 ? 12.458 2.372 -10.923 1.00 95.88 176 PRO A CA 1
ATOM 1418 C C . PRO A 1 176 ? 13.952 2.453 -10.607 1.00 95.88 176 PRO A C 1
ATOM 1420 O O . PRO A 1 176 ? 14.795 2.566 -11.497 1.00 95.88 176 PRO A O 1
ATOM 1423 N N . THR A 1 177 ? 14.289 2.334 -9.321 1.00 95.38 177 THR A N 1
ATOM 1424 C CA . THR A 1 177 ? 15.670 2.472 -8.818 1.00 95.38 177 THR A CA 1
ATOM 1425 C C . THR A 1 177 ? 16.306 1.130 -8.460 1.00 95.38 177 THR A C 1
ATOM 1427 O O . THR A 1 177 ? 17.514 1.018 -8.218 1.00 95.38 177 THR A O 1
ATOM 1430 N N . ARG A 1 178 ? 15.497 0.067 -8.417 1.00 93.31 178 ARG A N 1
ATOM 1431 C CA . ARG A 1 178 ? 15.945 -1.264 -7.999 1.00 93.31 178 ARG A CA 1
ATOM 1432 C C . ARG A 1 178 ? 16.933 -1.871 -8.996 1.00 93.31 178 ARG A C 1
ATOM 1434 O O . ARG A 1 178 ? 16.975 -1.564 -10.181 1.00 93.31 178 ARG A O 1
ATOM 1441 N N . LYS A 1 179 ? 17.740 -2.823 -8.522 1.00 93.25 179 LYS A N 1
ATOM 1442 C CA . LYS A 1 179 ? 18.693 -3.534 -9.388 1.00 93.25 179 LYS A CA 1
ATOM 1443 C C . LYS A 1 179 ? 17.958 -4.344 -10.461 1.00 93.25 179 LYS A C 1
ATOM 1445 O O . LYS A 1 179 ? 17.100 -5.166 -10.130 1.00 93.25 179 LYS A O 1
ATOM 1450 N N . CYS A 1 180 ? 18.366 -4.182 -11.716 1.00 91.75 180 CYS A N 1
ATOM 1451 C CA . CYS A 1 180 ? 17.963 -5.060 -12.811 1.00 91.75 180 CYS A CA 1
ATOM 1452 C C . CYS A 1 180 ? 18.643 -6.433 -12.712 1.00 91.75 180 CYS A C 1
ATOM 1454 O O . CYS A 1 180 ? 19.812 -6.547 -12.338 1.00 91.75 180 CYS A O 1
ATOM 1456 N N . LYS A 1 181 ? 17.923 -7.479 -13.109 1.00 89.25 181 LYS A N 1
ATOM 1457 C CA . LYS A 1 181 ? 18.415 -8.848 -13.273 1.00 89.25 181 LYS A CA 1
ATOM 1458 C C . LYS A 1 181 ? 18.104 -9.340 -14.679 1.00 89.25 181 LYS A C 1
ATOM 1460 O O . LYS A 1 181 ? 17.086 -8.973 -15.252 1.00 89.25 181 LYS A O 1
ATOM 1465 N N . LYS A 1 182 ? 18.980 -10.182 -15.223 1.00 90.06 182 LYS A N 1
ATOM 1466 C CA . LYS A 1 182 ? 18.674 -10.970 -16.419 1.00 90.06 182 LYS A CA 1
ATOM 1467 C C . LYS A 1 182 ? 17.860 -12.182 -15.974 1.00 90.06 182 LYS A C 1
ATOM 1469 O O . LYS A 1 182 ? 18.325 -12.929 -15.116 1.00 90.06 182 LYS A O 1
ATOM 1474 N N . ILE A 1 183 ? 16.660 -12.345 -16.512 1.00 86.75 183 ILE A N 1
ATOM 1475 C CA . ILE A 1 183 ? 15.804 -13.505 -16.259 1.00 86.75 183 ILE A CA 1
ATOM 1476 C C . ILE A 1 183 ? 15.491 -14.195 -17.580 1.00 86.75 183 ILE A C 1
ATOM 1478 O O . ILE A 1 183 ? 15.383 -13.546 -18.619 1.00 86.75 183 ILE A O 1
ATOM 1482 N N . MET A 1 184 ? 15.378 -15.517 -17.529 1.00 84.81 184 MET A N 1
ATOM 1483 C CA . MET A 1 184 ? 14.979 -16.325 -18.670 1.00 84.81 184 MET A CA 1
ATOM 1484 C C . MET A 1 184 ? 13.464 -16.492 -18.618 1.00 84.81 184 MET A C 1
ATOM 1486 O O . MET A 1 184 ? 12.938 -17.019 -17.638 1.00 84.81 184 MET A O 1
ATOM 1490 N N . VAL A 1 185 ? 12.773 -16.011 -19.642 1.00 82.62 185 VAL A N 1
ATOM 1491 C CA . VAL A 1 185 ? 11.319 -16.120 -19.776 1.00 82.62 185 VAL A CA 1
ATOM 1492 C C . VAL A 1 185 ? 11.025 -17.087 -20.909 1.00 82.62 185 VAL A C 1
ATOM 1494 O O . VAL A 1 185 ? 11.697 -17.050 -21.940 1.00 82.62 185 VAL A O 1
ATOM 1497 N N . GLN A 1 186 ? 10.045 -17.960 -20.703 1.00 76.56 186 GLN A N 1
ATOM 1498 C CA . GLN A 1 186 ? 9.490 -18.780 -21.771 1.00 76.56 186 GLN A CA 1
ATOM 1499 C C . GLN A 1 186 ? 8.368 -18.007 -22.453 1.00 76.56 186 GLN A C 1
ATOM 1501 O 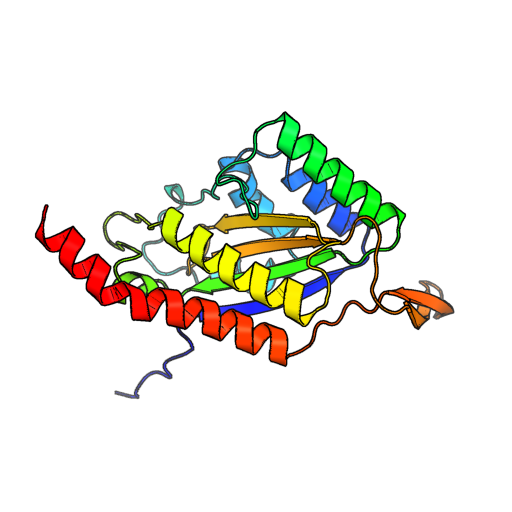O . GLN A 1 186 ? 7.417 -17.580 -21.796 1.00 76.56 186 GLN A O 1
ATOM 1506 N N . GLU A 1 187 ? 8.481 -17.828 -23.762 1.00 76.69 187 GLU A N 1
ATOM 1507 C CA . GLU A 1 187 ? 7.400 -17.287 -24.576 1.00 76.69 187 GLU A CA 1
ATOM 1508 C C . GLU A 1 187 ? 6.363 -18.369 -24.911 1.00 76.69 187 GLU A C 1
ATOM 1510 O O . GLU A 1 187 ? 6.574 -19.565 -24.687 1.00 76.69 187 GLU A O 1
ATOM 1515 N N . LYS A 1 188 ? 5.214 -17.945 -25.454 1.00 69.44 188 LYS A N 1
ATOM 1516 C CA . LYS A 1 188 ? 4.051 -18.809 -25.734 1.00 69.44 188 LYS A CA 1
ATOM 1517 C C . LYS A 1 188 ? 4.364 -20.011 -26.640 1.00 69.44 188 LYS A C 1
ATOM 1519 O O . LYS A 1 188 ? 3.641 -20.998 -26.576 1.00 69.44 188 LYS A O 1
ATOM 1524 N N . HIS A 1 189 ? 5.433 -19.947 -27.435 1.00 76.25 189 HIS A N 1
ATOM 1525 C CA . HIS A 1 189 ? 5.870 -21.014 -28.345 1.00 76.25 189 HIS A CA 1
ATOM 1526 C C . HIS A 1 189 ? 7.042 -21.856 -27.806 1.00 76.25 189 HIS A C 1
ATOM 1528 O O . HIS A 1 189 ? 7.625 -22.645 -28.540 1.00 76.25 189 HIS A O 1
ATOM 1534 N N . GLY A 1 190 ? 7.396 -21.715 -26.524 1.00 75.88 190 GLY A N 1
ATOM 1535 C CA . GLY A 1 190 ? 8.470 -22.486 -25.886 1.00 75.88 190 GLY A CA 1
ATOM 1536 C C . GLY A 1 190 ? 9.875 -21.903 -26.071 1.00 75.88 190 GLY A C 1
ATOM 1537 O O . GLY A 1 190 ? 10.811 -22.377 -25.422 1.00 75.88 190 GLY A O 1
ATOM 1538 N N . GLU A 1 191 ? 10.020 -20.850 -26.879 1.00 80.88 191 GLU A N 1
ATOM 1539 C CA . GLU A 1 191 ? 11.268 -20.103 -27.030 1.00 80.88 191 GLU A CA 1
ATOM 1540 C C . GLU A 1 191 ? 11.682 -19.446 -25.708 1.00 80.88 191 GLU A C 1
ATOM 1542 O O . GLU A 1 191 ? 10.864 -18.892 -24.968 1.00 80.88 191 GLU A O 1
ATOM 1547 N N . LYS A 1 192 ? 12.977 -19.531 -25.390 1.00 84.75 192 LYS A N 1
ATOM 1548 C CA . LYS A 1 192 ? 13.557 -18.952 -24.176 1.00 84.75 192 LYS A CA 1
ATOM 1549 C C . LYS A 1 192 ? 14.239 -17.641 -24.527 1.00 84.75 192 LYS A C 1
ATOM 1551 O O . LYS A 1 192 ? 15.219 -17.633 -25.267 1.00 84.75 192 LYS A O 1
ATOM 1556 N N . LYS A 1 193 ? 13.778 -16.548 -23.925 1.00 85.50 193 LYS A N 1
ATOM 1557 C CA . LYS A 1 193 ? 14.370 -15.219 -24.091 1.00 85.50 193 LYS A CA 1
ATOM 1558 C C . LYS A 1 193 ? 14.966 -14.731 -22.783 1.00 85.50 193 LYS A C 1
ATOM 1560 O O . LYS A 1 193 ? 14.369 -14.877 -21.717 1.00 85.50 193 LYS A O 1
ATOM 1565 N N . ILE A 1 194 ? 16.146 -14.124 -22.861 1.00 86.44 194 ILE A N 1
ATOM 1566 C CA . ILE A 1 194 ? 16.726 -13.401 -21.729 1.00 86.44 194 ILE A CA 1
ATOM 1567 C C . ILE A 1 194 ? 16.208 -11.967 -21.778 1.00 86.44 194 ILE A C 1
ATOM 1569 O O . ILE A 1 194 ? 16.514 -11.230 -22.713 1.00 86.44 194 ILE A O 1
ATOM 1573 N N . VAL A 1 195 ? 15.469 -11.556 -20.753 1.00 88.06 195 VAL A N 1
ATOM 1574 C CA . VAL A 1 195 ? 15.028 -10.164 -20.583 1.00 88.06 195 VAL A CA 1
ATOM 1575 C C . VAL A 1 195 ? 15.691 -9.553 -19.355 1.00 88.06 195 VAL A C 1
ATOM 1577 O O . VAL A 1 195 ? 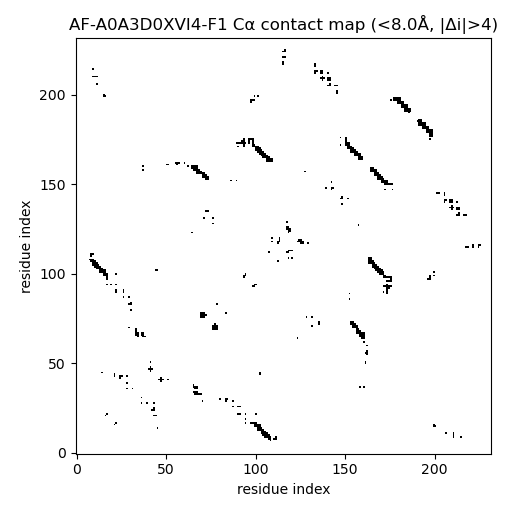16.003 -10.248 -18.382 1.00 88.06 195 VAL A O 1
ATOM 1580 N N . ARG A 1 196 ? 15.939 -8.241 -19.393 1.00 89.81 196 ARG A N 1
ATOM 1581 C CA . ARG A 1 196 ? 16.323 -7.483 -18.198 1.00 89.81 196 ARG A CA 1
ATOM 1582 C C . ARG A 1 196 ? 15.045 -7.049 -17.493 1.00 89.81 196 ARG A C 1
ATOM 1584 O O . ARG A 1 196 ? 14.166 -6.491 -18.129 1.00 89.81 196 ARG A O 1
ATOM 1591 N N . GLN A 1 197 ? 14.956 -7.312 -16.197 1.00 91.12 197 GLN A N 1
ATOM 1592 C CA . GLN A 1 197 ? 13.805 -6.949 -15.379 1.00 91.12 197 GLN A CA 1
ATOM 1593 C C . GLN A 1 197 ? 14.267 -6.441 -14.014 1.00 91.12 197 GLN A C 1
ATOM 1595 O O . GLN A 1 197 ? 15.223 -6.965 -13.432 1.00 91.12 197 GLN A O 1
ATOM 1600 N N . PHE A 1 198 ? 13.585 -5.436 -13.476 1.00 94.31 198 PHE A N 1
ATOM 1601 C CA . PHE A 1 198 ? 13.823 -4.947 -12.122 1.00 94.31 198 PHE A CA 1
ATOM 1602 C C . PHE A 1 198 ? 13.548 -6.032 -11.072 1.00 94.31 198 PHE A C 1
ATOM 1604 O O . PHE A 1 198 ? 12.634 -6.846 -11.189 1.00 94.31 198 PHE A O 1
ATOM 1611 N N . LYS A 1 199 ? 14.346 -6.079 -10.003 1.00 93.69 199 LYS A N 1
ATOM 1612 C CA . LYS A 1 199 ? 14.113 -7.028 -8.907 1.00 93.69 199 LYS A CA 1
ATOM 1613 C C . LYS A 1 199 ? 12.820 -6.668 -8.159 1.00 93.69 199 LYS A C 1
ATOM 1615 O O . LYS A 1 199 ? 12.848 -5.789 -7.303 1.00 93.69 199 LYS A O 1
ATOM 1620 N N . GLY A 1 200 ? 11.744 -7.424 -8.377 1.00 92.88 200 GLY A N 1
ATOM 1621 C CA . GLY A 1 200 ? 10.476 -7.240 -7.656 1.00 92.88 200 GLY A CA 1
ATOM 1622 C C . GLY A 1 200 ? 10.503 -7.676 -6.184 1.00 92.88 200 GLY A C 1
ATOM 1623 O O . GLY A 1 200 ? 9.925 -7.016 -5.335 1.00 92.88 200 GLY A O 1
ATOM 1624 N N . ASN A 1 201 ? 11.220 -8.744 -5.819 1.00 93.31 201 ASN A N 1
ATOM 1625 C CA . ASN A 1 201 ? 11.222 -9.219 -4.426 1.00 93.31 201 ASN A CA 1
ATOM 1626 C C . ASN A 1 201 ? 11.798 -8.185 -3.435 1.00 93.31 201 ASN A C 1
ATOM 1628 O O . ASN A 1 201 ? 12.942 -7.733 -3.598 1.00 93.31 201 ASN A O 1
ATOM 1632 N N . MET A 1 202 ? 11.035 -7.891 -2.381 1.00 95.00 202 MET A N 1
ATOM 1633 C CA . MET A 1 202 ? 11.449 -7.147 -1.181 1.00 95.00 202 MET A CA 1
ATOM 1634 C C . MET A 1 202 ? 11.996 -8.103 -0.111 1.00 95.00 202 MET A C 1
ATOM 1636 O O . MET A 1 202 ? 11.856 -9.325 -0.223 1.00 95.00 202 MET A O 1
ATOM 1640 N N . LYS A 1 203 ? 12.696 -7.586 0.902 1.00 95.75 203 LYS A N 1
ATOM 1641 C CA . LYS A 1 203 ? 13.342 -8.427 1.922 1.00 95.75 203 LYS A CA 1
ATOM 1642 C C . LYS A 1 203 ? 12.300 -8.926 2.937 1.00 95.75 203 LYS A C 1
ATOM 1644 O O . LYS A 1 203 ? 11.533 -8.119 3.454 1.00 95.75 203 LYS A O 1
ATOM 1649 N N . PRO A 1 204 ? 12.335 -10.205 3.357 1.00 94.75 204 PRO A N 1
ATOM 1650 C CA . PRO A 1 204 ? 11.453 -10.701 4.421 1.00 94.75 204 PRO A CA 1
ATOM 1651 C C . PRO A 1 204 ? 11.564 -9.911 5.734 1.00 94.75 204 PRO A C 1
ATOM 1653 O O . PRO A 1 204 ? 10.566 -9.675 6.410 1.00 94.75 204 PRO A O 1
ATOM 1656 N N . LYS A 1 205 ? 12.778 -9.443 6.068 1.00 96.56 205 LYS A N 1
ATOM 1657 C CA . LYS A 1 205 ? 13.027 -8.611 7.254 1.00 96.56 205 LYS A CA 1
ATOM 1658 C C . LYS A 1 205 ? 12.246 -7.291 7.215 1.00 96.56 205 LYS A C 1
ATOM 1660 O O . LYS A 1 205 ? 11.774 -6.868 8.265 1.00 96.56 205 LYS A O 1
ATOM 1665 N N . THR A 1 206 ? 12.065 -6.698 6.032 1.00 97.31 206 THR A N 1
ATOM 1666 C CA . THR A 1 206 ? 11.262 -5.482 5.834 1.00 97.31 206 THR A CA 1
ATOM 1667 C C . THR A 1 206 ? 9.828 -5.720 6.304 1.00 97.31 206 THR A C 1
ATOM 1669 O O . THR A 1 206 ? 9.333 -5.009 7.174 1.00 97.31 206 THR A O 1
ATOM 1672 N N . PHE A 1 207 ? 9.190 -6.797 5.836 1.00 96.31 207 PHE A N 1
ATOM 1673 C CA . PHE A 1 207 ? 7.825 -7.153 6.241 1.00 96.31 207 PHE A CA 1
ATOM 1674 C C . PHE A 1 207 ? 7.706 -7.481 7.734 1.00 96.31 207 PHE A C 1
ATOM 1676 O O . PHE A 1 207 ? 6.707 -7.135 8.365 1.00 96.31 207 PHE A O 1
ATOM 1683 N N . GLY A 1 208 ? 8.739 -8.097 8.319 1.00 96.25 208 GLY A N 1
ATOM 1684 C CA . GLY A 1 208 ? 8.831 -8.291 9.767 1.00 96.25 208 GLY A CA 1
ATOM 1685 C C . GLY A 1 208 ? 8.773 -6.964 10.528 1.00 96.25 208 GLY A C 1
ATOM 1686 O O . GLY A 1 208 ? 7.949 -6.813 11.429 1.00 96.25 208 GLY A O 1
ATOM 1687 N N . LYS A 1 209 ? 9.575 -5.973 10.119 1.00 97.75 209 LYS A N 1
ATOM 1688 C CA . LYS A 1 209 ? 9.578 -4.642 10.744 1.00 97.75 209 LYS A CA 1
ATOM 1689 C C . LYS A 1 209 ? 8.287 -3.865 10.518 1.00 97.75 209 LYS A C 1
ATOM 1691 O O . LYS A 1 209 ? 7.810 -3.232 11.456 1.00 97.75 209 LYS A O 1
ATOM 1696 N N . MET A 1 210 ? 7.696 -3.937 9.322 1.00 97.62 210 MET A N 1
ATOM 1697 C CA . MET A 1 210 ? 6.379 -3.347 9.053 1.00 97.62 210 MET A CA 1
ATOM 1698 C C . MET A 1 210 ? 5.337 -3.892 10.027 1.00 97.62 210 MET A C 1
ATOM 1700 O O . MET A 1 210 ? 4.628 -3.127 10.677 1.00 97.62 210 MET A O 1
ATOM 1704 N N . LYS A 1 211 ? 5.280 -5.222 10.178 1.00 96.31 211 LYS A N 1
ATOM 1705 C CA . LYS A 1 211 ? 4.353 -5.875 11.103 1.00 96.31 211 LYS A CA 1
ATOM 1706 C C . LYS A 1 211 ? 4.596 -5.437 12.547 1.00 96.31 211 LYS A C 1
ATOM 1708 O O . LYS A 1 211 ? 3.634 -5.104 13.233 1.00 96.31 211 LYS A O 1
ATOM 1713 N N . SER A 1 212 ? 5.853 -5.384 12.992 1.00 95.50 212 SER A N 1
ATOM 1714 C CA . SER A 1 212 ? 6.200 -4.868 14.323 1.00 95.50 212 SER A CA 1
ATOM 1715 C C . SER A 1 212 ? 5.764 -3.415 14.506 1.00 95.50 212 SER A C 1
ATOM 1717 O O . SER A 1 212 ? 5.205 -3.080 15.545 1.00 95.50 212 SER A O 1
ATOM 1719 N N . LYS A 1 213 ? 5.944 -2.556 13.493 1.00 96.38 213 LYS A N 1
ATOM 1720 C CA . LYS A 1 213 ? 5.503 -1.157 13.548 1.00 96.38 213 LYS A CA 1
ATOM 1721 C C . LYS A 1 213 ? 3.994 -1.057 13.750 1.00 96.38 213 LYS A C 1
ATOM 1723 O O . LYS A 1 213 ? 3.557 -0.282 14.593 1.00 96.38 213 LYS A O 1
ATOM 1728 N N . ILE A 1 214 ? 3.223 -1.853 13.011 1.00 96.50 214 ILE A N 1
ATOM 1729 C CA . ILE A 1 214 ? 1.759 -1.887 13.118 1.00 96.50 214 ILE A CA 1
ATOM 1730 C C . ILE A 1 214 ? 1.339 -2.338 14.514 1.00 96.50 214 ILE A C 1
ATOM 1732 O O . ILE A 1 214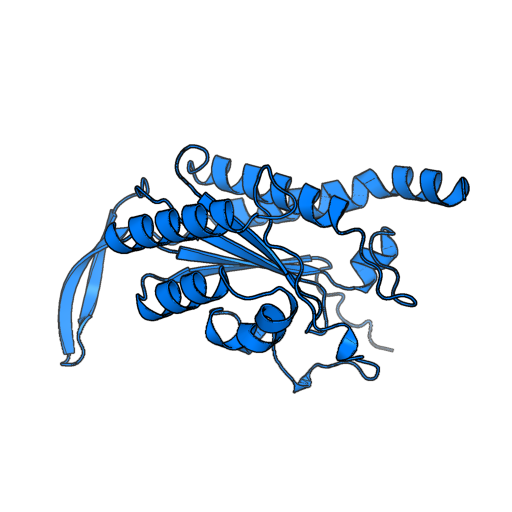 ? 0.566 -1.644 15.163 1.00 96.50 214 ILE A O 1
ATOM 1736 N N . VAL A 1 215 ? 1.854 -3.480 14.979 1.00 95.31 215 VAL A N 1
ATOM 1737 C CA . VAL A 1 215 ? 1.451 -4.059 16.268 1.00 95.31 215 VAL A CA 1
ATOM 1738 C C . VAL A 1 215 ? 1.804 -3.118 17.413 1.00 95.31 215 VAL A C 1
ATOM 1740 O O . VAL A 1 215 ? 0.917 -2.772 18.182 1.00 95.31 215 VAL A O 1
ATOM 1743 N N . ASN A 1 216 ? 3.042 -2.627 17.483 1.00 94.12 216 ASN A N 1
ATOM 1744 C CA . ASN A 1 216 ? 3.465 -1.759 18.583 1.00 94.12 216 ASN A CA 1
ATOM 1745 C C . ASN A 1 216 ? 2.652 -0.458 18.615 1.00 94.12 216 ASN A C 1
ATOM 1747 O O . ASN A 1 216 ? 2.169 -0.064 19.664 1.00 94.12 216 ASN A O 1
ATOM 1751 N N . ASN A 1 217 ? 2.380 0.169 17.463 1.00 94.44 217 ASN A N 1
ATOM 1752 C CA . ASN A 1 217 ? 1.591 1.408 17.445 1.00 94.44 217 ASN A CA 1
ATOM 1753 C C . ASN A 1 217 ? 0.093 1.206 17.730 1.00 94.44 217 ASN A C 1
ATOM 1755 O O . ASN A 1 217 ? -0.601 2.187 17.995 1.00 94.44 217 ASN A O 1
ATOM 1759 N N . ILE A 1 218 ? -0.414 -0.027 17.668 1.00 93.50 218 ILE A N 1
ATOM 1760 C CA . ILE A 1 218 ? -1.773 -0.363 18.110 1.00 93.50 218 ILE A CA 1
ATOM 1761 C C . ILE A 1 218 ? -1.781 -0.660 19.614 1.00 93.50 218 ILE A C 1
ATOM 1763 O O . ILE A 1 218 ? -2.608 -0.110 20.335 1.00 93.50 218 ILE A O 1
ATOM 1767 N N . VAL A 1 219 ? -0.845 -1.488 20.083 1.00 89.88 219 VAL A N 1
ATOM 1768 C CA . VAL A 1 219 ? -0.770 -1.940 21.480 1.00 89.88 219 VAL A CA 1
ATOM 1769 C C . VAL A 1 219 ? -0.345 -0.805 22.415 1.00 89.88 219 VAL A C 1
ATOM 1771 O O . VAL A 1 219 ? -1.019 -0.556 23.410 1.00 89.88 219 VAL A O 1
ATOM 1774 N N . ASP A 1 220 ? 0.713 -0.063 22.082 1.00 78.25 220 ASP A N 1
ATOM 1775 C CA . ASP A 1 220 ? 1.272 0.987 22.949 1.00 78.25 220 ASP A CA 1
ATOM 1776 C C . ASP A 1 220 ? 0.311 2.175 23.118 1.00 78.25 220 ASP A C 1
ATOM 1778 O O . ASP A 1 220 ? 0.353 2.881 24.122 1.00 78.25 220 ASP A O 1
ATOM 1782 N N . ARG A 1 221 ? -0.598 2.384 22.156 1.00 68.69 221 ARG A N 1
ATOM 1783 C CA . ARG A 1 221 ? -1.628 3.438 22.198 1.00 68.69 221 ARG A CA 1
ATOM 1784 C C . ARG A 1 221 ? -2.936 2.997 22.860 1.00 68.69 221 ARG A C 1
ATOM 1786 O O . ARG A 1 221 ? -3.870 3.794 22.954 1.00 68.69 221 ARG A O 1
ATOM 1793 N N . ALA A 1 222 ? -3.031 1.749 23.318 1.00 64.81 222 ALA A N 1
ATOM 1794 C CA . ALA A 1 222 ? -4.223 1.230 23.984 1.00 64.81 222 ALA A CA 1
ATOM 1795 C C . ALA A 1 222 ? -4.562 1.948 25.310 1.00 64.81 222 ALA A C 1
ATOM 1797 O O . ALA A 1 222 ? -5.738 2.245 25.525 1.00 64.81 222 ALA A O 1
ATOM 1798 N N . PRO A 1 223 ? -3.589 2.318 26.172 1.00 65.06 223 PRO A N 1
ATOM 1799 C CA . PRO A 1 223 ? -3.882 3.055 27.406 1.00 65.06 223 PRO A CA 1
ATOM 1800 C C . PRO A 1 223 ? -4.443 4.462 27.155 1.00 65.06 223 PRO A C 1
ATOM 1802 O O . PRO A 1 223 ? -5.289 4.937 27.907 1.00 65.06 223 PRO A O 1
ATOM 1805 N N . GLU A 1 224 ? -4.003 5.138 26.090 1.00 62.62 224 GLU A N 1
ATOM 1806 C CA . GLU A 1 224 ? -4.524 6.460 25.708 1.00 62.62 224 GLU A CA 1
ATOM 1807 C C . GLU A 1 224 ? -5.990 6.379 25.261 1.00 62.62 224 GLU A C 1
ATOM 1809 O O . GLU A 1 224 ? -6.773 7.287 25.524 1.00 62.62 224 GLU A O 1
ATOM 1814 N N . LEU A 1 225 ? -6.377 5.276 24.612 1.00 59.84 225 LEU A N 1
ATOM 1815 C CA . LEU A 1 225 ? -7.747 5.039 24.154 1.00 59.84 225 LEU A CA 1
ATOM 1816 C C . LEU A 1 225 ? -8.725 4.814 25.301 1.00 59.84 225 LEU A C 1
ATOM 1818 O O . LEU A 1 225 ? -9.829 5.350 25.258 1.00 59.84 225 LEU A O 1
ATOM 1822 N N . GLN A 1 226 ? -8.318 4.050 26.317 1.00 60.66 226 GLN A N 1
ATOM 1823 C CA . GLN A 1 226 ? -9.136 3.850 27.516 1.00 60.66 226 GLN A CA 1
ATOM 1824 C C . GLN A 1 226 ? -9.464 5.197 28.169 1.00 60.66 226 GLN A C 1
ATOM 1826 O O . GLN A 1 226 ? -10.633 5.508 28.364 1.00 60.66 226 GLN A O 1
ATOM 1831 N N . LYS A 1 227 ? -8.457 6.066 28.334 1.00 63.25 227 LYS A N 1
ATOM 1832 C CA . LYS A 1 227 ? -8.642 7.407 28.909 1.00 63.25 227 LYS A CA 1
ATOM 1833 C C . LYS A 1 227 ? -9.592 8.305 28.111 1.00 63.25 227 LYS A C 1
ATOM 1835 O O . LYS A 1 227 ? -10.270 9.122 28.713 1.00 63.25 227 LYS A O 1
ATOM 1840 N N . ILE A 1 228 ? -9.627 8.198 26.780 1.00 59.06 228 ILE A N 1
ATOM 1841 C CA . ILE A 1 228 ? -10.549 8.993 25.945 1.00 59.06 228 ILE A CA 1
ATOM 1842 C C . ILE A 1 228 ? -11.988 8.480 26.075 1.00 59.06 228 ILE A C 1
ATOM 1844 O O . ILE A 1 228 ? -12.914 9.285 26.126 1.00 59.06 228 ILE A O 1
ATOM 1848 N N . ASN A 1 229 ? -12.182 7.160 26.136 1.00 56.25 229 ASN A N 1
ATOM 1849 C CA . ASN A 1 229 ? -13.514 6.574 26.293 1.00 56.25 229 ASN A CA 1
ATOM 1850 C C . ASN A 1 229 ? -14.116 6.846 27.677 1.00 56.25 229 ASN A C 1
ATOM 1852 O O . ASN A 1 229 ? -15.329 6.971 27.770 1.00 56.25 229 ASN A O 1
ATOM 1856 N N . ASP A 1 230 ? -13.292 6.989 28.715 1.00 58.28 230 ASP A N 1
ATOM 1857 C CA . ASP A 1 230 ? -13.750 7.307 30.075 1.00 58.28 230 ASP A CA 1
ATOM 1858 C C . ASP A 1 230 ? -14.205 8.778 30.245 1.00 58.28 230 ASP A C 1
ATOM 1860 O O . ASP A 1 230 ? -14.677 9.158 31.316 1.00 58.28 230 ASP A O 1
ATOM 1864 N N . ILE A 1 231 ? -14.051 9.623 29.213 1.00 56.75 231 ILE A N 1
ATOM 1865 C CA . ILE A 1 231 ? -14.416 11.056 29.221 1.00 56.75 231 ILE A CA 1
ATOM 1866 C C . ILE A 1 231 ? -15.753 11.324 28.482 1.00 56.75 231 ILE A C 1
ATOM 1868 O O . ILE A 1 231 ? -16.219 12.464 28.449 1.00 56.75 231 ILE A O 1
ATOM 1872 N N . ILE A 1 232 ? -16.398 10.299 27.911 1.00 40.06 232 ILE A N 1
ATOM 1873 C CA . ILE A 1 232 ? -17.708 10.389 27.225 1.00 40.06 232 ILE A CA 1
ATOM 1874 C C . ILE A 1 232 ? -18.784 9.712 28.072 1.00 40.06 232 ILE A C 1
ATOM 1876 O O . ILE A 1 232 ? -19.874 10.313 28.203 1.00 40.06 232 ILE A O 1
#

Solvent-accessible surface area (backbone atoms only — not comparable to full-atom values): 13010 Å² total; per-residue (Å²): 132,83,84,73,81,82,68,74,51,66,46,77,51,76,51,64,44,82,49,66,68,47,50,53,39,44,50,60,47,63,77,44,52,38,63,54,41,45,76,49,43,62,77,42,46,100,48,25,79,78,59,65,47,77,90,64,62,54,93,85,73,62,75,90,55,36,39,26,45,55,47,24,44,89,88,36,81,54,62,54,75,69,54,40,53,53,52,39,50,44,52,52,44,7,54,76,57,62,22,44,40,35,43,32,38,44,37,34,38,56,66,50,37,33,76,49,72,38,31,41,84,88,81,68,49,62,49,58,67,60,54,52,51,36,46,41,56,18,50,54,52,35,25,56,72,70,72,31,68,92,46,53,50,58,41,30,33,45,37,47,70,42,82,41,46,28,32,45,36,42,35,31,21,40,67,59,81,60,62,68,41,79,44,80,43,73,47,99,86,70,50,76,44,81,44,81,42,55,57,64,81,77,60,72,67,41,58,51,50,24,52,50,45,35,50,47,62,46,59,74,46,28,68,63,50,54,60,57,61,76,74,113

Nearest PDB structures (foldseek):
  6xrr-assembly3_D  TM=3.711E-01  e=1.848E+00  Salmonella enterica subsp. enterica serovar Typhimurium str. LT2
  6cd2-assembly1_C  TM=4.173E-01  e=2.453E+00  Escherichia coli
  8t3p-assembly1_A  TM=3.552E-01  e=4.840E+00  Streptomyces virginiae

Foldseek 3Di:
DDDPPPPDQKDKDKDKDLDPQLLVLVLVLLQDDQQVNLVSVLRRDPCSCVFVVVVPDDPPDDCVQSGKAAKAFLPGSHDDPVRSVVLSVLSVLLSVQSKIKMKMKMWGQQVSCVVLPQADPVVRDGVSVLVVVLQSQLVCLLCVQQVNNVFKTKIKIWGDNGNTIMMIMIMTGSNDDADWDFDWDQDPVRDTDTDIHGDPDDDPVSVVVSVVSNVCSSVVCSVVSVVVVVVD

Secondary structure (DSSP, 8-state):
--------SEEEEEEEE--HHHHHHHHHHHHS-HHHHHHHHHHH-TTHHHH--GGG--TT--GGG--BPPPB-SS-SS--HHHHHHHHHHHHHHHHTTPPEEEEEEEE-HHHHHHTTSEETTTTEE-HHHHHHHHHHHHHHHHHHHT-TTT-EEEEEEE-SSSSEEEEEEEE-SS--SPEEEEEEE-TTS-EEEEEEE--PPPHHHHHHHHHHHHHHHHTTHHHHHHHHTT-